Protein AF-0000000081891857 (afdb_homodimer)

Secondary structure (DSSP, 8-state):
-------------TT------HHHHHHHHHHHHHHHH----TTTHHHHHHHHHHHHHHHHH-TTTS-HHHHHHHHHHHHHHHHS-HHHHHHHHHTT--SHHHHHHHHHHHHHHHHHHHS---/-------------TT------HHHHHHHHHHHHHHHH----TTTHHHHHHHHHHHHHHHHH-TTTS-HHHHHHHHHHHHHHHHS-HHHHHHHHHTT--SHHHHHHHHHHHHHHHHHHHS---

InterPro domains:
  IPR003309 SCAN domain [PF02023] (29-116)
  IPR003309 SCAN domain [PS50804] (32-110)
  IPR003309 SCAN domain [SM00431] (28-122)
  IPR003309 SCAN domain [cd07936] (28-111)
  IPR038269 SCAN domain superfamily [G3DSA:1.10.4020.10] (22-118)
  IPR050916 SCAN domain and C2H2-type zinc finger [PTHR45935] (16-119)

Foldseek 3Di:
DPPPDPPDPPVPVPPPLVWQFLVLQVVLVVLVCCLVVDDDDVVCPPVNSVVVNVVSLCSNQVCVPDDPSNSVFSVVQVVVLVPDPPVLSVQLVVVRQGGPVSSVVSSVVVVVVVVVVVPPPD/DPPPPPPDPPVPVPPPLVWQFQVLQVVLVVLVCCLVVDDDDVVCPPVNSVVVNVVSLCSNQVCVPDDPSNSVFSVVQVVVLVPDDPVLSVQLVVVRQRGPVSSVVSSVVVVVVVVVVVPPPD

pLDDT: mean 80.94, std 20.36, range [27.27, 96.79]

Sequence (244 aa):
MEDVAPGTPRTVDSRQLQEIKMEDLLALEPQRRQFRQLCYQDDWGPRGVYGHLRELCTQWLRPERHTKEQILELVILEQFLAVLPSEMQSWVKARAAESGFHAVSLAEDFLVEQRQAEKPERMEDVAPGTPRTVDSRQLQEIKMEDLLALEPQRRQFRQLCYQDDWGPRGVYGHLRELCTQWLRPERHTKEQILELVILEQFLAVLPSEMQSWVKARAAESGFHAVSLAEDFLVEQRQAEKPER

Organism: Varanus komodoensis (NCBI:txid61221)

Structure (mmCIF, N/CA/C/O backbone):
data_AF-0000000081891857-model_v1
#
loop_
_entity.id
_entity.type
_entity.pdbx_description
1 polymer 'SCAN box domain-containing protein'
#
loop_
_atom_site.group_PDB
_atom_site.id
_atom_site.type_symbol
_atom_site.label_atom_id
_atom_site.label_alt_id
_atom_site.label_comp_id
_atom_site.label_asym_id
_atom_site.label_entity_id
_atom_site.label_seq_id
_atom_site.pdbx_PDB_ins_code
_atom_site.Cartn_x
_atom_site.Cartn_y
_atom_site.Cartn_z
_atom_site.occupancy
_atom_site.B_iso_or_equiv
_atom_site.auth_seq_id
_atom_site.auth_comp_id
_atom_site.auth_asym_id
_atom_site.auth_atom_id
_atom_site.pdbx_PDB_model_num
ATOM 1 N N . MET A 1 1 ? -15.23 -33.702 28.941 1 27.27 1 MET A N 1
ATOM 2 C CA . MET A 1 1 ? -14.06 -33.544 28.082 1 27.27 1 MET A CA 1
ATOM 3 C C . MET A 1 1 ? -14.463 -33.038 26.701 1 27.27 1 MET A C 1
ATOM 5 O O . MET A 1 1 ? -14.894 -33.818 25.851 1 27.27 1 MET A O 1
ATOM 9 N N . GLU A 1 2 ? -15.099 -31.979 26.568 1 35.38 2 GLU A N 1
ATOM 10 C CA . GLU A 1 2 ? -15.744 -31.444 25.373 1 35.38 2 GLU A CA 1
ATOM 11 C C . GLU A 1 2 ? -14.72 -31.14 24.283 1 35.38 2 GLU A C 1
ATOM 13 O O . GLU A 1 2 ? -13.709 -30.483 24.539 1 35.38 2 GLU A O 1
ATOM 18 N N . ASP A 1 3 ? -14.426 -32.047 23.323 1 32.8 3 ASP A N 1
ATOM 19 C CA . ASP A 1 3 ? -13.537 -32.062 22.165 1 32.8 3 ASP A CA 1
ATOM 20 C C . ASP A 1 3 ? -13.708 -30.798 21.325 1 32.8 3 ASP A C 1
ATOM 22 O O . ASP A 1 3 ? -14.8 -30.523 20.823 1 32.8 3 ASP A O 1
ATOM 26 N N . VAL A 1 4 ? -13.291 -29.724 21.703 1 35.19 4 VAL A N 1
ATOM 27 C CA . VAL A 1 4 ? -13.341 -28.517 20.885 1 35.19 4 VAL A CA 1
ATOM 28 C C . VAL A 1 4 ? -12.744 -28.8 19.508 1 35.19 4 VAL A C 1
ATOM 30 O O . VAL A 1 4 ? -11.567 -29.149 19.395 1 35.19 4 VAL A O 1
ATOM 33 N N . ALA A 1 5 ? -13.543 -29.354 18.592 1 37.33 5 ALA A N 1
ATOM 34 C CA . ALA A 1 5 ? -13.171 -29.696 17.221 1 37.33 5 ALA A CA 1
ATOM 35 C C . ALA A 1 5 ? -12.464 -28.529 16.537 1 37.33 5 ALA A C 1
ATOM 37 O O . ALA A 1 5 ? -12.775 -27.366 16.803 1 37.33 5 ALA A O 1
ATOM 38 N N . PRO A 1 6 ? -11.264 -28.616 16.145 1 37.64 6 PRO A N 1
ATOM 39 C CA . PRO A 1 6 ? -10.493 -27.572 15.466 1 37.64 6 PRO A CA 1
ATOM 40 C C . PRO A 1 6 ? -11.284 -26.881 14.357 1 37.64 6 PRO A C 1
ATOM 42 O O . PRO A 1 6 ? -12.067 -27.528 13.657 1 37.64 6 PRO A O 1
ATOM 45 N N . GLY A 1 7 ? -11.96 -25.841 14.569 1 37.45 7 GLY A N 1
ATOM 46 C CA . GLY A 1 7 ? -12.824 -25.133 13.638 1 37.45 7 GLY A CA 1
ATOM 47 C C . GLY A 1 7 ? -12.283 -25.114 12.22 1 37.45 7 GLY A C 1
ATOM 48 O O . GLY A 1 7 ? -11.073 -25.215 12.011 1 37.45 7 GLY A O 1
ATOM 49 N N . THR A 1 8 ? -12.881 -25.769 11.207 1 35.98 8 THR A N 1
ATOM 50 C CA . THR A 1 8 ? -12.658 -25.807 9.766 1 35.98 8 THR A CA 1
ATOM 51 C C . THR A 1 8 ? -12.239 -24.435 9.247 1 35.98 8 THR A C 1
ATOM 53 O O . THR A 1 8 ? -12.807 -23.415 9.643 1 35.98 8 THR A O 1
ATOM 56 N N . PRO A 1 9 ? -11.023 -24.265 9.012 1 36.99 9 PRO A N 1
ATOM 57 C CA . PRO A 1 9 ? -10.653 -22.985 8.404 1 36.99 9 PRO A CA 1
ATOM 58 C C . PRO A 1 9 ? -11.682 -22.494 7.389 1 36.99 9 PRO A C 1
ATOM 60 O O . PRO A 1 9 ? -12.195 -23.285 6.592 1 36.99 9 PRO A O 1
ATOM 63 N N . ARG A 1 10 ? -12.708 -21.744 7.682 1 36.14 10 ARG A N 1
ATOM 64 C CA . ARG A 1 10 ? -13.731 -21.223 6.781 1 36.14 10 ARG A CA 1
ATOM 65 C C . ARG A 1 10 ? -13.165 -20.993 5.384 1 36.14 10 ARG A C 1
ATOM 67 O O . ARG A 1 10 ? -12.1 -20.391 5.231 1 36.14 10 ARG A O 1
ATOM 74 N N . THR A 1 11 ? -13.324 -21.907 4.401 1 36.14 11 THR A N 1
ATOM 75 C CA . THR A 1 11 ? -13.127 -21.779 2.961 1 36.14 11 THR A CA 1
ATOM 76 C C . THR A 1 11 ? -13.382 -20.345 2.506 1 36.14 11 THR A C 1
ATOM 78 O O . THR A 1 11 ? -14.483 -19.819 2.683 1 36.14 11 THR A O 1
ATOM 81 N N . VAL A 1 12 ? -12.684 -19.394 3.004 1 37.4 12 VAL A N 1
ATOM 82 C CA . VAL A 1 12 ? -12.809 -18.127 2.291 1 37.4 12 VAL A CA 1
ATOM 83 C C . VAL A 1 12 ? -13.18 -18.389 0.833 1 37.4 12 VAL A C 1
ATOM 85 O O . VAL A 1 12 ? -12.517 -19.172 0.148 1 37.4 12 VAL A O 1
ATOM 88 N N . ASP A 1 13 ? -14.527 -18.67 0.462 1 38.75 13 ASP A N 1
ATOM 89 C CA . ASP A 1 13 ? -15.053 -18.84 -0.889 1 38.75 13 ASP A CA 1
ATOM 90 C C . ASP A 1 13 ? -14.158 -18.154 -1.918 1 38.75 13 ASP A C 1
ATOM 92 O O . ASP A 1 13 ? -14.108 -16.924 -1.983 1 38.75 13 ASP A O 1
ATOM 96 N N . SER A 1 14 ? -12.973 -18.486 -2.169 1 42.63 14 SER A N 1
ATOM 97 C CA . SER A 1 14 ? -12.01 -18.195 -3.226 1 42.63 14 SER A CA 1
ATOM 98 C C . SER A 1 14 ? -12.702 -17.655 -4.472 1 42.63 14 SER A C 1
ATOM 100 O O . SER A 1 14 ? -12.064 -17.029 -5.321 1 42.63 14 SER A O 1
ATOM 102 N N . ARG A 1 15 ? -13.889 -18.282 -4.832 1 39.54 15 ARG A N 1
ATOM 103 C CA . ARG A 1 15 ? -14.677 -17.946 -6.013 1 39.54 15 ARG A CA 1
ATOM 104 C C . ARG A 1 15 ? -15.137 -16.493 -5.97 1 39.54 15 ARG A C 1
ATOM 106 O O . ARG A 1 15 ? -15.312 -15.86 -7.013 1 39.54 15 ARG A O 1
ATOM 113 N N . GLN A 1 16 ? -15.808 -15.976 -4.894 1 43.99 16 GLN A N 1
ATOM 114 C CA . GLN A 1 16 ? -16.515 -14.701 -4.957 1 43.99 16 GLN A CA 1
ATOM 115 C C . GLN A 1 16 ? -15.544 -13.528 -4.862 1 43.99 16 GLN A C 1
ATOM 117 O O . GLN A 1 16 ? -15.896 -12.464 -4.348 1 43.99 16 GLN A O 1
ATOM 122 N N . LEU A 1 17 ? -14.302 -13.809 -4.685 1 48.41 17 LEU A N 1
ATOM 123 C CA . LEU A 1 17 ? -13.432 -12.644 -4.799 1 48.41 17 LEU A CA 1
ATOM 124 C C . LEU A 1 17 ? -13.815 -11.795 -6.007 1 48.41 17 LEU A C 1
ATOM 126 O O . LEU A 1 17 ? -13.791 -12.277 -7.142 1 48.41 17 LEU A O 1
ATOM 130 N N . GLN A 1 18 ? -14.97 -11.181 -5.842 1 56.81 18 GLN A N 1
ATOM 131 C CA . GLN A 1 18 ? -15.336 -10.212 -6.869 1 56.81 18 GLN A CA 1
ATOM 132 C C . GLN A 1 18 ? -14.097 -9.566 -7.483 1 56.81 18 GLN A C 1
ATOM 134 O O . GLN A 1 18 ? -13.442 -8.738 -6.846 1 56.81 18 GLN A O 1
ATOM 139 N N . GLU A 1 19 ? -13.44 -10.381 -8.223 1 59.8 19 GLU A N 1
ATOM 140 C CA . GLU A 1 19 ? -12.179 -9.993 -8.848 1 59.8 19 GLU A CA 1
ATOM 141 C C . GLU A 1 19 ? -12.336 -8.71 -9.659 1 59.8 19 GLU A C 1
ATOM 143 O O . GLU A 1 19 ? -13.392 -8.468 -10.249 1 59.8 19 GLU A O 1
ATOM 148 N N . ILE A 1 20 ? -11.654 -7.723 -9.22 1 64.32 20 ILE A N 1
ATOM 149 C CA . ILE A 1 20 ? -11.573 -6.543 -10.075 1 64.32 20 ILE A CA 1
ATOM 150 C C . ILE A 1 20 ? -11.219 -6.962 -11.5 1 64.32 20 ILE A C 1
ATOM 152 O O . ILE A 1 20 ? -10.267 -7.717 -11.714 1 64.32 20 ILE A O 1
ATOM 156 N N . LYS A 1 21 ? -12.145 -6.724 -12.373 1 61.33 21 LYS A N 1
ATOM 157 C CA . LYS A 1 21 ? -11.888 -7.048 -13.773 1 61.33 21 LYS A CA 1
ATOM 158 C C . LYS A 1 21 ? -10.585 -6.416 -14.253 1 61.33 21 LYS A C 1
ATOM 160 O O . LYS A 1 21 ? -10.186 -5.357 -13.764 1 61.33 21 LYS A O 1
ATOM 165 N N . MET A 1 22 ? -9.861 -7.041 -15.197 1 58.69 22 MET A N 1
ATOM 166 C CA . MET A 1 22 ? -8.589 -6.709 -15.834 1 58.69 22 MET A CA 1
ATOM 167 C C . MET A 1 22 ? -8.569 -5.252 -16.283 1 58.69 22 MET A C 1
ATOM 169 O O . MET A 1 22 ? -7.613 -4.526 -16.006 1 58.69 22 MET A O 1
ATOM 173 N N . GLU A 1 23 ? -9.509 -4.989 -17.019 1 61.93 23 GLU A N 1
ATOM 174 C CA . GLU A 1 23 ? -9.547 -3.652 -17.605 1 61.93 23 GLU A CA 1
ATOM 175 C C . GLU A 1 23 ? -9.509 -2.574 -16.526 1 61.93 23 GLU A C 1
ATOM 177 O O . GLU A 1 23 ? -8.93 -1.505 -16.728 1 61.93 23 GLU A O 1
ATOM 182 N N . ASP A 1 24 ? -9.839 -3.035 -15.482 1 68.65 24 ASP A N 1
ATOM 183 C CA . ASP A 1 24 ? -9.899 -2.056 -14.401 1 68.65 24 ASP A CA 1
ATOM 184 C C . ASP A 1 24 ? -8.548 -1.926 -13.702 1 68.65 24 ASP A C 1
ATOM 186 O O . ASP A 1 24 ? -8.113 -0.817 -13.381 1 68.65 24 ASP A O 1
ATOM 190 N N . LEU A 1 25 ? -7.904 -3.079 -13.664 1 75.74 25 LEU A N 1
ATOM 191 C CA . LEU A 1 25 ? -6.618 -3.055 -12.977 1 75.74 25 LEU A CA 1
ATOM 192 C C . LEU A 1 25 ? -5.599 -2.229 -13.756 1 75.74 25 LEU A C 1
ATOM 194 O O . LEU A 1 25 ? -4.905 -1.388 -13.181 1 75.74 25 LEU A O 1
ATOM 198 N N . LEU A 1 26 ? -5.518 -2.471 -15.043 1 76.38 26 LEU A N 1
ATOM 199 C CA . LEU A 1 26 ? -4.617 -1.727 -15.916 1 76.38 26 LEU A CA 1
ATOM 200 C C . LEU A 1 26 ? -4.969 -0.244 -15.924 1 76.38 26 LEU A C 1
ATOM 202 O O . LEU A 1 26 ? -4.079 0.61 -15.961 1 76.38 26 LEU A O 1
ATOM 206 N N . ALA A 1 27 ? -6.218 -0.05 -15.865 1 81.31 27 ALA A N 1
ATOM 207 C CA . ALA A 1 27 ? -6.705 1.326 -15.889 1 81.31 27 ALA A CA 1
ATOM 208 C C . ALA A 1 27 ? -6.32 2.067 -14.612 1 81.31 27 ALA A C 1
ATOM 210 O O . ALA A 1 27 ? -6.163 3.29 -14.619 1 81.31 27 ALA A O 1
ATOM 211 N N . LEU A 1 28 ? -6.064 1.318 -13.579 1 89.18 28 LEU A N 1
ATOM 212 C CA . LEU A 1 28 ? -5.803 1.941 -12.286 1 89.18 28 LEU A CA 1
ATOM 213 C C . LEU A 1 28 ? -4.305 2.104 -12.054 1 89.18 28 LEU A C 1
ATOM 215 O O . LEU A 1 28 ? -3.888 2.853 -11.168 1 89.18 28 LEU A O 1
ATOM 219 N N . GLU A 1 29 ? -3.457 1.55 -12.915 1 88.16 29 GLU A N 1
ATOM 220 C CA . GLU A 1 29 ? -2.011 1.499 -12.719 1 88.16 29 GLU A CA 1
ATOM 221 C C . GLU A 1 29 ? -1.406 2.9 -12.714 1 88.16 29 GLU A C 1
ATOM 223 O O . GLU A 1 29 ? -0.563 3.215 -11.87 1 88.16 29 GLU A O 1
ATOM 228 N N . PRO A 1 30 ? -1.777 3.774 -13.704 1 91.58 30 PRO A N 1
ATOM 229 C CA . PRO A 1 30 ? -1.224 5.13 -13.652 1 91.58 30 PRO A CA 1
ATOM 230 C C . PRO A 1 30 ? -1.522 5.838 -12.333 1 91.58 30 PRO A C 1
ATOM 232 O O . PRO A 1 30 ? -0.668 6.558 -11.808 1 91.58 30 PRO A O 1
ATOM 235 N N . GLN A 1 31 ? -2.679 5.606 -11.767 1 93.14 31 GLN A N 1
ATOM 236 C CA . GLN A 1 31 ? -3.04 6.213 -10.49 1 93.14 31 GLN A CA 1
ATOM 237 C C . GLN A 1 31 ? -2.215 5.625 -9.349 1 93.14 31 GLN A C 1
ATOM 239 O O . GLN A 1 31 ? -1.741 6.357 -8.477 1 93.14 31 GLN A O 1
ATOM 244 N N . ARG A 1 32 ? -2.052 4.357 -9.438 1 94.22 32 ARG A N 1
ATOM 245 C CA . ARG A 1 32 ? -1.228 3.683 -8.44 1 94.22 32 ARG A CA 1
ATOM 246 C C . ARG A 1 32 ? 0.203 4.208 -8.466 1 94.22 32 ARG A C 1
ATOM 248 O O . ARG A 1 32 ? 0.784 4.495 -7.417 1 94.22 32 ARG A O 1
ATOM 255 N N . ARG A 1 33 ? 0.715 4.324 -9.642 1 93.16 33 ARG A N 1
ATOM 256 C CA . ARG A 1 33 ? 2.08 4.814 -9.804 1 93.16 33 ARG A CA 1
ATOM 257 C C . ARG A 1 33 ? 2.22 6.234 -9.264 1 93.16 33 ARG A C 1
ATOM 259 O O . ARG A 1 33 ? 3.204 6.555 -8.595 1 93.16 33 ARG A O 1
ATOM 266 N N . GLN A 1 34 ? 1.328 7.048 -9.587 1 95.47 34 GLN A N 1
ATOM 267 C CA . GLN A 1 34 ? 1.352 8.419 -9.088 1 95.47 34 GLN A CA 1
ATOM 268 C C . GLN A 1 34 ? 1.298 8.45 -7.563 1 95.47 34 GLN A C 1
ATOM 270 O O . GLN A 1 34 ? 1.993 9.247 -6.928 1 95.47 34 GLN A O 1
ATOM 275 N N . PHE A 1 35 ? 0.459 7.591 -6.989 1 96.5 35 PHE A N 1
ATOM 276 C CA . PHE A 1 35 ? 0.308 7.506 -5.541 1 96.5 35 PHE A CA 1
ATOM 277 C C . PHE A 1 35 ? 1.61 7.064 -4.886 1 96.5 35 PHE A C 1
ATOM 279 O O . PHE A 1 35 ? 2.042 7.652 -3.892 1 96.5 35 PHE A O 1
ATOM 286 N N . ARG A 1 36 ? 2.26 6.142 -5.524 1 95.75 36 ARG A N 1
ATOM 287 C CA . ARG A 1 36 ? 3.467 5.575 -4.933 1 95.75 36 ARG A CA 1
ATOM 288 C C . ARG A 1 36 ? 4.687 6.434 -5.247 1 95.75 36 ARG A C 1
ATOM 290 O O . ARG A 1 36 ? 5.673 6.417 -4.507 1 95.75 36 ARG A O 1
ATOM 297 N N . GLN A 1 37 ? 4.637 7.175 -6.257 1 94.01 37 GLN A N 1
ATOM 298 C CA . GLN A 1 37 ? 5.794 7.958 -6.679 1 94.01 37 GLN A CA 1
ATOM 299 C C . GLN A 1 37 ? 5.701 9.394 -6.17 1 94.01 37 GLN A C 1
ATOM 301 O O . GLN A 1 37 ? 6.578 10.214 -6.449 1 94.01 37 GLN A O 1
ATOM 306 N N . LEU A 1 38 ? 4.598 9.682 -5.465 1 94.37 38 LEU A N 1
ATOM 307 C CA . LEU A 1 38 ? 4.484 11.026 -4.909 1 94.37 38 LEU A CA 1
ATOM 308 C C . LEU A 1 38 ? 5.659 11.335 -3.988 1 94.37 38 LEU A C 1
ATOM 310 O O . LEU A 1 38 ? 6.058 10.493 -3.18 1 94.37 38 LEU A O 1
ATOM 314 N N . CYS A 1 39 ? 6.235 12.482 -4.118 1 89.53 39 CYS A N 1
ATOM 315 C CA . CYS A 1 39 ? 7.362 12.895 -3.29 1 89.53 39 CYS A CA 1
ATOM 316 C C . CYS A 1 39 ? 6.962 14.023 -2.346 1 89.53 39 CYS A C 1
ATOM 318 O O . CYS A 1 39 ? 6.069 14.813 -2.66 1 89.53 39 CYS A O 1
ATOM 320 N N . TYR A 1 40 ? 7.635 13.931 -1.308 1 89.79 40 TYR A N 1
ATOM 321 C CA . TYR A 1 40 ? 7.404 15.023 -0.369 1 89.79 40 TYR A CA 1
ATOM 322 C C . TYR A 1 40 ? 7.935 16.34 -0.922 1 89.79 40 TYR A C 1
ATOM 324 O O . TYR A 1 40 ? 9.063 16.403 -1.417 1 89.79 40 TYR A O 1
ATOM 332 N N . GLN A 1 41 ? 7.174 17.245 -1.002 1 79.62 41 GLN A N 1
ATOM 333 C CA . GLN A 1 41 ? 7.574 18.592 -1.395 1 79.62 41 GLN A CA 1
ATOM 334 C C . GLN A 1 41 ? 7.33 19.59 -0.266 1 79.62 41 GLN A C 1
ATOM 336 O O . GLN A 1 41 ? 6.194 19.764 0.181 1 79.62 41 GLN A O 1
ATOM 341 N N . ASP A 1 42 ? 8.319 20.271 0.105 1 72.87 42 ASP A N 1
ATOM 342 C CA . ASP A 1 42 ? 8.254 21.204 1.226 1 72.87 42 ASP A CA 1
ATOM 343 C C . ASP A 1 42 ? 7.163 22.249 1.008 1 72.87 42 ASP A C 1
ATOM 345 O O . ASP A 1 42 ? 6.487 22.655 1.956 1 72.87 42 ASP A O 1
ATOM 349 N N . ASP A 1 43 ? 7.001 22.559 -0.175 1 83.43 43 ASP A N 1
ATOM 350 C CA . ASP A 1 43 ? 6.044 23.621 -0.47 1 83.43 43 ASP A CA 1
ATOM 351 C C . ASP A 1 43 ? 4.617 23.175 -0.161 1 83.43 43 ASP A C 1
ATOM 353 O O . ASP A 1 43 ? 3.768 23.995 0.195 1 83.43 43 ASP A O 1
ATOM 357 N N . TRP A 1 44 ? 4.357 21.921 -0.267 1 85.22 44 TRP A N 1
ATOM 358 C CA . TRP A 1 44 ? 3.032 21.392 0.037 1 85.22 44 TRP A CA 1
ATOM 359 C C . TRP A 1 44 ? 2.851 21.205 1.539 1 85.22 44 TRP A C 1
ATOM 361 O O . TRP A 1 44 ? 1.761 21.427 2.073 1 85.22 44 TRP A O 1
ATOM 371 N N . GLY A 1 45 ? 3.964 20.946 2.235 1 90.99 45 GLY A N 1
ATOM 372 C CA . GLY A 1 45 ? 3.894 20.6 3.646 1 90.99 45 GLY A CA 1
ATOM 373 C C . GLY A 1 45 ? 3.26 19.246 3.898 1 90.99 45 GLY A C 1
ATOM 374 O O . GLY A 1 45 ? 2.733 18.62 2.976 1 90.99 45 GLY A O 1
ATOM 375 N N . PRO A 1 46 ? 3.288 18.851 5.095 1 94.21 46 PRO A N 1
ATOM 376 C CA . PRO A 1 46 ? 2.768 17.526 5.442 1 94.21 46 PRO A CA 1
ATOM 377 C C . PRO A 1 46 ? 1.267 17.398 5.194 1 94.21 46 PRO A C 1
ATOM 379 O O . PRO A 1 46 ? 0.807 16.372 4.686 1 94.21 46 PRO A O 1
ATOM 382 N N . ARG A 1 47 ? 0.521 18.392 5.49 1 94.14 47 ARG A N 1
ATOM 383 C CA . ARG A 1 47 ? -0.927 18.358 5.319 1 94.14 47 ARG A CA 1
ATOM 384 C C . ARG A 1 47 ? -1.304 18.321 3.842 1 94.14 47 ARG A C 1
ATOM 386 O O . ARG A 1 47 ? -2.217 17.592 3.447 1 94.14 47 ARG A O 1
ATOM 393 N N . GLY A 1 48 ? -0.584 19.136 3.074 1 95.04 48 GLY A N 1
ATOM 394 C CA . GLY A 1 48 ? -0.827 19.137 1.64 1 95.04 48 GLY A CA 1
ATOM 395 C C . GLY A 1 48 ? -0.493 17.813 0.977 1 95.04 48 GLY A C 1
ATOM 396 O O . GLY A 1 48 ? -1.255 17.32 0.144 1 95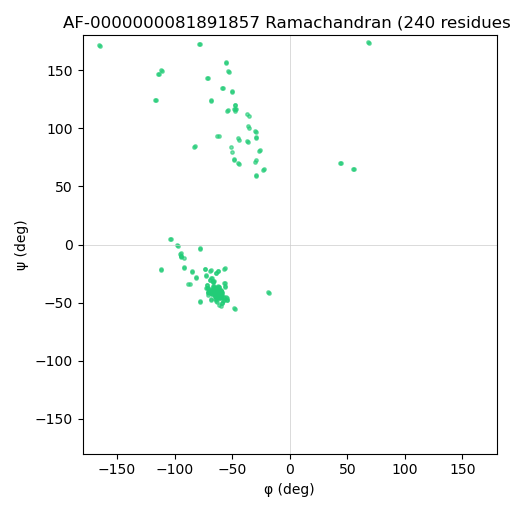.04 48 GLY A O 1
ATOM 397 N N . VAL A 1 49 ? 0.615 17.282 1.366 1 95.2 49 VAL A N 1
ATOM 398 C CA . VAL A 1 49 ? 1.044 16 0.816 1 95.2 49 VAL A CA 1
ATOM 399 C C . VAL A 1 49 ? 0.034 14.916 1.185 1 95.2 49 VAL A C 1
ATOM 401 O O . VAL A 1 49 ? -0.356 14.108 0.339 1 95.2 49 VAL A O 1
ATOM 404 N N . TYR A 1 50 ? -0.365 14.926 2.405 1 94.55 50 TYR A N 1
ATOM 405 C CA . TYR A 1 50 ? -1.343 13.95 2.874 1 94.55 50 TYR A CA 1
ATOM 406 C C . TYR A 1 50 ? -2.641 14.056 2.083 1 94.55 50 TYR A C 1
ATOM 408 O O . TYR A 1 50 ? -3.233 13.041 1.71 1 94.55 50 TYR A O 1
ATOM 416 N N . GLY A 1 51 ? -3.123 15.193 1.851 1 94.88 51 GLY A N 1
ATOM 417 C CA . GLY A 1 51 ? -4.317 15.41 1.05 1 94.88 51 GLY A CA 1
ATOM 418 C C . GLY A 1 51 ? -4.183 14.899 -0.372 1 94.88 51 GLY A C 1
ATOM 419 O O . GLY A 1 51 ? -5.105 14.276 -0.903 1 94.88 51 GLY A O 1
ATOM 420 N N . HIS A 1 52 ? -3.029 15.192 -0.914 1 95.05 52 HIS A N 1
ATOM 421 C CA . HIS A 1 52 ? -2.772 14.714 -2.268 1 95.05 52 HIS A CA 1
ATOM 422 C C . HIS A 1 52 ? -2.756 13.189 -2.32 1 95.05 52 HIS A C 1
ATOM 424 O O . HIS A 1 52 ? -3.303 12.59 -3.249 1 95.05 52 HIS A O 1
ATOM 430 N N . LEU A 1 53 ? -2.194 12.612 -1.349 1 95.6 53 LEU A N 1
ATOM 431 C CA . LEU A 1 53 ? -2.152 11.156 -1.273 1 95.6 53 LEU A CA 1
ATOM 432 C C . LEU A 1 53 ? -3.558 10.578 -1.141 1 95.6 53 LEU A C 1
ATOM 434 O O . LEU A 1 53 ? -3.868 9.546 -1.741 1 95.6 53 LEU A O 1
ATOM 438 N N . ARG A 1 54 ? -4.374 11.234 -0.431 1 95.42 54 ARG A N 1
ATOM 439 C CA . ARG A 1 54 ? -5.758 10.799 -0.273 1 95.42 54 ARG A CA 1
ATOM 440 C C . ARG A 1 54 ? -6.49 10.808 -1.61 1 95.42 54 ARG A C 1
ATOM 442 O O . ARG A 1 54 ? -7.213 9.863 -1.935 1 95.42 54 ARG A O 1
ATOM 449 N N . GLU A 1 55 ? -6.279 11.826 -2.291 1 95.74 55 GLU A N 1
ATOM 450 C CA . GLU A 1 55 ? -6.915 11.926 -3.601 1 95.74 55 GLU A CA 1
ATOM 451 C C . GLU A 1 55 ? -6.408 10.839 -4.545 1 95.74 55 GLU A C 1
ATOM 453 O O . GLU A 1 55 ? -7.202 10.157 -5.196 1 95.74 55 GLU A O 1
ATOM 458 N N . LEU A 1 56 ? -5.118 10.732 -4.58 1 95.48 56 LEU A N 1
ATOM 459 C CA . LEU A 1 56 ? -4.516 9.742 -5.465 1 95.48 56 LEU A CA 1
ATOM 460 C C . LEU A 1 56 ? -4.926 8.33 -5.059 1 95.48 56 LEU A C 1
ATOM 462 O O . LEU A 1 56 ? -5.205 7.49 -5.918 1 95.48 56 LEU A O 1
ATOM 466 N N . CYS A 1 57 ? -4.896 8.076 -3.74 1 96.79 57 CYS A N 1
ATOM 467 C CA . CYS A 1 57 ? -5.3 6.765 -3.244 1 96.79 57 CYS A CA 1
ATOM 468 C C . CYS A 1 57 ? -6.74 6.454 -3.635 1 96.79 57 CYS A C 1
ATOM 470 O O . CYS A 1 57 ? -7.049 5.333 -4.041 1 96.79 57 CYS A O 1
ATOM 472 N N . THR A 1 58 ? -7.609 7.348 -3.511 1 95.72 58 THR A N 1
ATOM 473 C CA . THR A 1 58 ? -9.015 7.184 -3.864 1 95.72 58 THR A CA 1
ATOM 474 C C . THR A 1 58 ? -9.167 6.875 -5.351 1 95.72 58 THR A C 1
ATOM 476 O O . THR A 1 58 ? -10.017 6.071 -5.739 1 95.72 58 THR A O 1
ATOM 479 N N . GLN A 1 59 ? -8.386 7.519 -6.16 1 94.3 59 GLN A N 1
ATOM 480 C CA . GLN A 1 59 ? -8.426 7.282 -7.599 1 94.3 59 GLN A CA 1
ATOM 481 C C . GLN A 1 59 ? -7.892 5.895 -7.943 1 94.3 59 GLN A C 1
ATOM 483 O O . GLN A 1 59 ? -8.336 5.276 -8.912 1 94.3 59 GLN A O 1
ATOM 488 N N . TRP A 1 60 ? -6.967 5.438 -7.133 1 94.52 60 TRP A N 1
ATOM 489 C CA . TRP A 1 60 ? -6.371 4.124 -7.347 1 94.52 60 TRP A CA 1
ATOM 490 C C . TRP A 1 60 ? -7.302 3.018 -6.861 1 94.52 60 TRP A C 1
ATOM 492 O O . TRP A 1 60 ? -7.622 2.093 -7.612 1 94.52 60 TRP A O 1
ATOM 502 N N . LEU A 1 61 ? -7.835 3.115 -5.644 1 94.16 61 LEU A N 1
ATOM 503 C CA . LEU A 1 61 ? -8.591 2.034 -5.02 1 94.16 61 LEU A CA 1
ATOM 504 C C . LEU A 1 61 ? -10.081 2.17 -5.317 1 94.16 61 LEU A C 1
ATOM 506 O O . LEU A 1 61 ? -10.833 1.2 -5.196 1 94.16 61 LEU A O 1
ATOM 510 N N . ARG A 1 62 ? -10.555 3.278 -5.685 1 93.07 62 ARG A N 1
ATOM 511 C CA . ARG A 1 62 ? -11.928 3.568 -6.083 1 93.07 62 ARG A CA 1
ATOM 512 C C . ARG A 1 62 ? -12.924 2.909 -5.134 1 93.07 62 ARG A C 1
ATOM 514 O O . ARG A 1 62 ? -13.723 2.068 -5.551 1 93.07 62 ARG A O 1
ATOM 521 N N . PRO A 1 63 ? -12.979 3.416 -3.925 1 92.86 63 PRO A N 1
ATOM 522 C CA . PRO A 1 63 ? -13.893 2.822 -2.947 1 92.86 63 PRO A CA 1
ATOM 523 C C . PRO A 1 63 ? -15.357 2.919 -3.374 1 92.86 63 PRO A C 1
ATOM 525 O O . PRO A 1 63 ? -16.186 2.119 -2.932 1 92.86 63 PRO A O 1
ATOM 528 N N . GLU A 1 64 ? -15.694 3.827 -4.21 1 92.57 64 GLU A N 1
ATOM 529 C CA . GLU A 1 64 ? -17.068 3.988 -4.676 1 92.57 64 GLU A CA 1
ATOM 530 C C . GLU A 1 64 ? -17.454 2.88 -5.652 1 92.57 64 GLU A C 1
ATOM 532 O O . GLU A 1 64 ? -18.639 2.619 -5.866 1 92.57 64 GLU A O 1
ATOM 537 N N . ARG A 1 65 ? -16.473 2.247 -6.251 1 91.41 65 ARG A N 1
ATOM 538 C CA . ARG A 1 65 ? -16.727 1.25 -7.286 1 91.41 65 ARG A CA 1
ATOM 539 C C . ARG A 1 65 ? -16.339 -0.146 -6.809 1 91.41 65 ARG A C 1
ATOM 541 O O . ARG A 1 65 ? -16.849 -1.146 -7.318 1 91.41 65 ARG A O 1
ATOM 548 N N . HIS A 1 66 ? -15.47 -0.112 -5.828 1 92.15 66 HIS A N 1
ATOM 549 C CA . HIS A 1 66 ? -14.929 -1.404 -5.422 1 92.15 66 HIS A CA 1
ATOM 550 C C . HIS A 1 66 ? -15.369 -1.765 -4.007 1 92.15 66 HIS A C 1
ATOM 552 O O . HIS A 1 66 ? -15.524 -0.886 -3.157 1 92.15 66 HIS A O 1
ATOM 558 N N . THR A 1 67 ? -15.541 -3.093 -3.855 1 92.17 67 THR A N 1
ATOM 559 C CA . THR A 1 67 ? -15.832 -3.597 -2.517 1 92.17 67 THR A CA 1
ATOM 560 C C . THR A 1 67 ? -14.56 -3.671 -1.678 1 92.17 67 THR A C 1
ATOM 562 O O . THR A 1 67 ? -13.459 -3.45 -2.188 1 92.17 67 THR A O 1
ATOM 565 N N . LYS A 1 68 ? -14.71 -3.967 -0.415 1 95.29 68 LYS A N 1
ATOM 566 C CA . LYS A 1 68 ? -13.549 -4.085 0.462 1 95.29 68 LYS A CA 1
ATOM 567 C C . LYS A 1 68 ? -12.605 -5.183 -0.02 1 95.29 68 LYS A C 1
ATOM 569 O O . LYS A 1 68 ? -11.385 -5.004 -0.023 1 95.29 68 LYS A O 1
ATOM 574 N N . GLU A 1 69 ? -13.258 -6.264 -0.478 1 92.67 69 GLU A N 1
ATOM 575 C CA . GLU A 1 69 ? -12.457 -7.386 -0.958 1 92.67 69 GLU A CA 1
ATOM 576 C C . GLU A 1 69 ? -11.68 -7.011 -2.217 1 92.67 69 GLU A C 1
ATOM 578 O O . GLU A 1 69 ? -10.53 -7.419 -2.388 1 92.67 69 GLU A O 1
ATOM 583 N N . GLN A 1 70 ? -12.272 -6.252 -2.989 1 91.86 70 GLN A N 1
ATOM 584 C CA . GLN A 1 70 ? -11.631 -5.79 -4.216 1 91.86 70 GLN A CA 1
ATOM 585 C C . GLN A 1 70 ? -10.508 -4.802 -3.913 1 91.86 70 GLN A C 1
ATOM 587 O O . GLN A 1 70 ? -9.472 -4.808 -4.58 1 91.86 70 GLN A O 1
ATOM 592 N N . ILE A 1 71 ? -10.689 -3.971 -2.94 1 94.56 71 ILE A N 1
ATOM 593 C CA . ILE A 1 71 ? -9.64 -3.047 -2.522 1 94.56 71 ILE A CA 1
ATOM 594 C C . ILE A 1 71 ? -8.442 -3.831 -1.991 1 94.56 71 ILE A C 1
ATOM 596 O O . ILE A 1 71 ? -7.295 -3.526 -2.325 1 94.56 71 ILE A O 1
ATOM 600 N N . LEU A 1 72 ? -8.72 -4.869 -1.204 1 95.09 72 LEU A N 1
ATOM 601 C CA . LEU A 1 72 ? -7.647 -5.715 -0.693 1 95.09 72 LEU A CA 1
ATOM 602 C C . LEU A 1 72 ? -6.863 -6.349 -1.838 1 95.09 72 LEU A C 1
ATOM 604 O O . LEU A 1 72 ? -5.632 -6.398 -1.8 1 95.09 72 LEU A O 1
ATOM 608 N N . GLU A 1 73 ? -7.576 -6.753 -2.846 1 93.18 73 GLU A N 1
ATOM 609 C CA . GLU A 1 73 ? -6.941 -7.404 -3.988 1 93.18 73 GLU A CA 1
ATOM 610 C C . GLU A 1 73 ? -5.953 -6.467 -4.678 1 93.18 73 GLU A C 1
ATOM 612 O O . GLU A 1 73 ? -4.887 -6.899 -5.123 1 93.18 73 GLU A O 1
ATOM 617 N N . LEU A 1 74 ? -6.35 -5.227 -4.759 1 93.07 74 LEU A N 1
ATOM 618 C CA . LEU A 1 74 ? -5.474 -4.243 -5.387 1 93.07 74 LEU A CA 1
ATOM 619 C C . LEU A 1 74 ? -4.193 -4.063 -4.579 1 93.07 74 LEU A C 1
ATOM 621 O O . LEU A 1 74 ? -3.098 -4.033 -5.144 1 93.07 74 LEU A O 1
ATOM 625 N N . VAL A 1 75 ? -4.311 -4.023 -3.276 1 95.92 75 VAL A N 1
ATOM 626 C CA . VAL A 1 75 ? -3.163 -3.839 -2.395 1 95.92 75 VAL A CA 1
ATOM 627 C C . VAL A 1 75 ? -2.296 -5.096 -2.405 1 95.92 75 VAL A C 1
ATOM 629 O O . VAL A 1 75 ? -1.067 -5.009 -2.45 1 95.92 75 VAL A O 1
ATOM 632 N N . ILE A 1 76 ? -2.918 -6.242 -2.39 1 95.91 76 ILE A N 1
ATOM 633 C CA . ILE A 1 76 ? -2.208 -7.516 -2.406 1 95.91 76 ILE A CA 1
ATOM 634 C C . ILE A 1 76 ? -1.431 -7.658 -3.712 1 95.91 76 ILE A C 1
ATOM 636 O O . ILE A 1 76 ? -0.255 -8.032 -3.705 1 95.91 76 ILE A O 1
ATOM 640 N N . LEU A 1 77 ? -2.099 -7.326 -4.807 1 93.15 77 LEU A N 1
ATOM 641 C CA . LEU A 1 77 ? -1.455 -7.431 -6.111 1 93.15 77 LEU A CA 1
ATOM 642 C C . LEU A 1 77 ? -0.231 -6.524 -6.188 1 93.15 77 LEU A C 1
ATOM 644 O O . LEU A 1 77 ? 0.813 -6.926 -6.706 1 93.15 77 LEU A O 1
ATOM 648 N N . GLU A 1 78 ? -0.342 -5.326 -5.689 1 94.61 78 GLU A N 1
ATOM 649 C CA . GLU A 1 78 ? 0.792 -4.408 -5.639 1 94.61 78 GLU A CA 1
ATOM 650 C C . GLU A 1 78 ? 1.987 -5.045 -4.934 1 94.61 78 GLU A C 1
ATOM 652 O O . GLU A 1 78 ? 3.109 -5.001 -5.443 1 94.61 78 GLU A O 1
ATOM 657 N N . GLN A 1 79 ? 1.72 -5.651 -3.758 1 95.39 79 GLN A N 1
ATOM 658 C CA . GLN A 1 79 ? 2.8 -6.253 -2.983 1 95.39 79 GLN A CA 1
ATOM 659 C C . GLN A 1 79 ? 3.3 -7.536 -3.641 1 95.39 79 GLN A C 1
ATOM 661 O O . GLN A 1 79 ? 4.495 -7.836 -3.599 1 95.39 79 GLN A O 1
ATOM 666 N N . PHE A 1 80 ? 2.413 -8.313 -4.222 1 95.6 80 PHE A N 1
ATOM 667 C CA . PHE A 1 80 ? 2.783 -9.543 -4.912 1 95.6 80 PHE A CA 1
ATOM 668 C C . PHE A 1 80 ? 3.792 -9.26 -6.019 1 95.6 80 PHE A C 1
ATOM 670 O O . PHE A 1 80 ? 4.811 -9.945 -6.127 1 95.6 80 PHE A O 1
ATOM 677 N N . LEU A 1 81 ? 3.575 -8.277 -6.797 1 93.7 81 LEU A N 1
ATOM 678 C CA . LEU A 1 81 ? 4.468 -7.923 -7.895 1 93.7 81 LEU A CA 1
ATOM 679 C C . LEU A 1 81 ? 5.815 -7.441 -7.367 1 93.7 81 LEU A C 1
ATOM 681 O O . LEU A 1 81 ? 6.856 -7.713 -7.971 1 93.7 81 LEU A O 1
ATOM 685 N N . ALA A 1 82 ? 5.764 -6.813 -6.226 1 93.16 82 ALA A N 1
ATOM 686 C CA . ALA A 1 82 ? 6.974 -6.222 -5.66 1 93.16 82 ALA A CA 1
ATOM 687 C C . ALA A 1 82 ? 7.911 -7.3 -5.121 1 93.16 82 ALA A C 1
ATOM 689 O O . ALA A 1 82 ? 9.126 -7.103 -5.063 1 93.16 82 ALA A O 1
ATOM 690 N N . VAL A 1 83 ? 7.408 -8.437 -4.733 1 95.1 83 VAL A N 1
ATOM 691 C CA . VAL A 1 83 ? 8.232 -9.443 -4.072 1 95.1 83 VAL A CA 1
ATOM 692 C C . VAL A 1 83 ? 8.747 -10.447 -5.102 1 95.1 83 VAL A C 1
ATOM 694 O O . VAL A 1 83 ? 9.626 -11.258 -4.801 1 95.1 83 VAL A O 1
ATOM 697 N N . LEU A 1 84 ? 8.26 -10.413 -6.256 1 93.98 84 LEU A N 1
ATOM 698 C CA . LEU A 1 84 ? 8.709 -11.311 -7.315 1 93.98 84 LEU A CA 1
ATOM 699 C C . LEU A 1 84 ? 10.109 -10.934 -7.789 1 93.98 84 LEU A C 1
ATOM 701 O O . LEU A 1 84 ? 10.438 -9.749 -7.887 1 93.98 84 LEU A O 1
ATOM 705 N N . PRO A 1 85 ? 10.884 -11.93 -8.108 1 92.94 85 PRO A N 1
ATOM 706 C CA . PRO A 1 85 ? 12.167 -11.624 -8.745 1 92.94 85 PRO A CA 1
ATOM 707 C C . PRO A 1 85 ? 12.013 -10.778 -10.007 1 92.94 85 PRO A C 1
ATOM 709 O O . PRO A 1 85 ? 11.007 -10.891 -10.711 1 92.94 85 PRO A O 1
ATOM 712 N N . SER A 1 86 ? 13.015 -10.085 -10.395 1 92.66 86 SER A N 1
ATOM 713 C CA . SER A 1 86 ? 12.96 -9.059 -11.432 1 92.66 86 SER A CA 1
ATOM 714 C C . SER A 1 86 ? 12.494 -9.642 -12.762 1 92.66 86 SER A C 1
ATOM 716 O O . SER A 1 86 ? 11.625 -9.071 -13.425 1 92.66 86 SER A O 1
ATOM 718 N N . GLU A 1 87 ? 13.039 -10.743 -13.113 1 93.47 87 GLU A N 1
ATOM 719 C CA . GLU A 1 87 ? 12.688 -11.325 -14.404 1 93.47 87 GLU A CA 1
ATOM 720 C C . GLU A 1 87 ? 11.234 -11.791 -14.423 1 93.47 87 GLU A C 1
ATOM 722 O O . GLU A 1 87 ? 10.528 -11.597 -15.4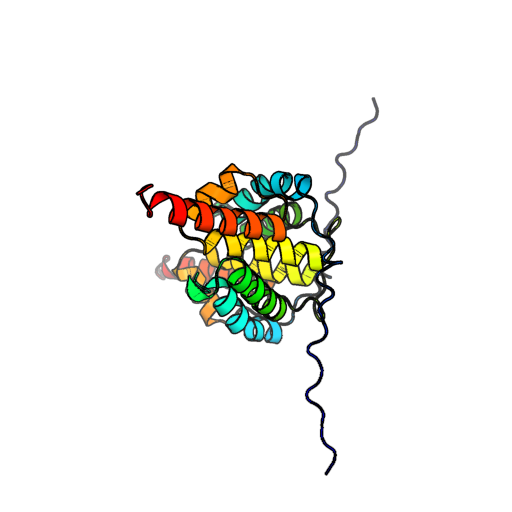14 1 93.47 87 GLU A O 1
ATOM 727 N N . MET A 1 88 ? 10.853 -12.405 -13.352 1 93.36 88 MET A N 1
ATOM 728 C CA . MET A 1 88 ? 9.472 -12.86 -13.229 1 93.36 88 MET A CA 1
ATOM 729 C C . MET A 1 88 ? 8.509 -11.678 -13.201 1 93.36 88 MET A C 1
ATOM 731 O O . MET 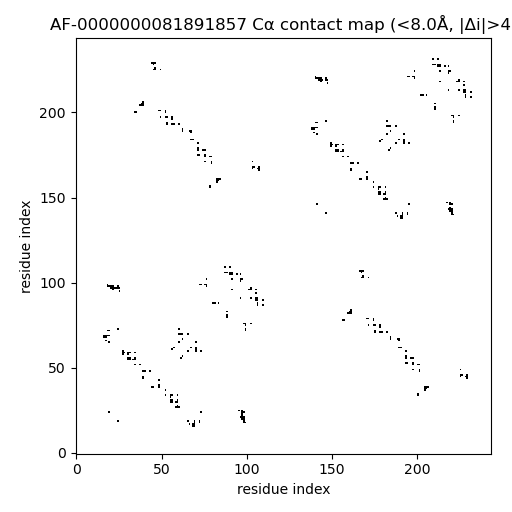A 1 88 ? 7.457 -11.712 -13.842 1 93.36 88 MET A O 1
ATOM 735 N N . GLN A 1 89 ? 8.857 -10.694 -12.469 1 93.49 89 GLN A N 1
ATOM 736 C CA . GLN A 1 89 ? 8.062 -9.474 -12.379 1 93.49 89 GLN A CA 1
ATOM 737 C C . GLN A 1 89 ? 7.866 -8.843 -13.755 1 93.49 89 GLN A C 1
ATOM 739 O O . GLN A 1 89 ? 6.749 -8.468 -14.118 1 93.49 89 GLN A O 1
ATOM 744 N N . SER A 1 90 ? 8.923 -8.704 -14.51 1 92.98 90 SER A N 1
ATOM 745 C CA . SER A 1 90 ? 8.864 -8.147 -15.858 1 92.98 90 SER A CA 1
ATOM 746 C C . SER A 1 90 ? 7.964 -8.983 -16.762 1 92.98 90 SER A C 1
ATOM 748 O O . SER A 1 90 ? 7.241 -8.44 -17.599 1 92.98 90 SER A O 1
ATOM 750 N N . TRP A 1 91 ? 8.058 -10.249 -16.63 1 93.87 91 TRP A N 1
ATOM 751 C CA . TRP A 1 91 ? 7.235 -11.185 -17.389 1 93.87 91 TRP A CA 1
ATOM 752 C C . TRP A 1 91 ? 5.752 -10.941 -17.128 1 93.87 91 TRP A C 1
ATOM 754 O O . TRP A 1 91 ? 4.959 -10.838 -18.067 1 93.87 91 TRP A O 1
ATOM 764 N N . VAL A 1 92 ? 5.39 -10.869 -15.906 1 93.18 92 VAL A N 1
ATOM 765 C CA . VAL A 1 92 ? 3.996 -10.678 -15.516 1 93.18 92 VAL A CA 1
ATOM 766 C C . VAL A 1 92 ? 3.506 -9.316 -16.001 1 93.18 92 VAL A C 1
ATOM 768 O O . VAL A 1 92 ? 2.4 -9.202 -16.536 1 93.18 92 VAL A O 1
ATOM 771 N N . LYS A 1 93 ? 4.277 -8.272 -15.842 1 89 93 LYS A N 1
ATOM 772 C CA . LYS A 1 93 ? 3.914 -6.922 -16.263 1 89 93 LYS A CA 1
ATOM 773 C C . LYS A 1 93 ? 3.737 -6.847 -17.776 1 89 93 LYS A C 1
ATOM 775 O O . LYS A 1 93 ? 2.811 -6.197 -18.267 1 89 93 LYS A O 1
ATOM 780 N N . ALA A 1 94 ? 4.571 -7.479 -18.439 1 89.91 94 ALA A N 1
ATOM 781 C CA . ALA A 1 94 ? 4.524 -7.468 -19.899 1 89.91 94 ALA A CA 1
ATOM 782 C C . ALA A 1 94 ? 3.244 -8.122 -20.412 1 89.91 94 ALA A C 1
ATOM 784 O O . ALA A 1 94 ? 2.741 -7.762 -21.479 1 89.91 94 ALA A O 1
ATOM 785 N N . ARG A 1 95 ? 2.692 -8.95 -19.67 1 87.25 95 ARG A N 1
ATOM 786 C CA . ARG A 1 95 ? 1.512 -9.698 -20.091 1 87.25 95 ARG A CA 1
ATOM 787 C C . ARG A 1 95 ? 0.248 -9.131 -19.453 1 87.25 95 ARG A C 1
ATOM 789 O O . ARG A 1 95 ? -0.836 -9.697 -19.603 1 87.25 95 ARG A O 1
ATOM 796 N N . ALA A 1 96 ? 0.409 -8.094 -18.764 1 80.99 96 ALA A N 1
ATOM 797 C CA . ALA A 1 96 ? -0.69 -7.271 -18.265 1 80.99 96 ALA A CA 1
ATOM 798 C C . ALA A 1 96 ? -1.671 -8.105 -17.445 1 80.99 96 ALA A C 1
ATOM 800 O O . ALA A 1 96 ? -2.862 -8.162 -17.76 1 80.99 96 ALA A O 1
ATOM 801 N N . ALA A 1 97 ? -1.185 -8.59 -16.344 1 81.95 97 ALA A N 1
ATOM 802 C CA . ALA A 1 97 ? -2.056 -9.384 -15.482 1 81.95 97 ALA A CA 1
ATOM 803 C C . ALA A 1 97 ? -3.371 -8.658 -15.213 1 81.95 97 ALA A C 1
ATOM 805 O O . ALA A 1 97 ? -3.375 -7.47 -14.882 1 81.95 97 ALA A O 1
ATOM 806 N N . GLU A 1 98 ? -4.435 -9.407 -15.41 1 79.17 98 GLU A N 1
ATOM 807 C CA . GLU A 1 98 ? -5.766 -8.817 -15.316 1 79.17 98 GLU A CA 1
ATOM 808 C C . GLU A 1 98 ? -6.328 -8.945 -13.903 1 79.17 98 GLU A C 1
ATOM 810 O O . GLU A 1 98 ? -7.398 -8.41 -13.604 1 79.17 98 GLU A O 1
ATOM 815 N N . SER A 1 99 ? -5.779 -9.674 -13.053 1 83.81 99 SER A N 1
ATOM 816 C CA . SER A 1 99 ? -6.209 -9.935 -11.683 1 83.81 99 SER A CA 1
ATOM 817 C C . SER A 1 99 ? -5.093 -10.579 -10.867 1 83.81 99 SER A C 1
ATOM 819 O O . SER A 1 99 ? -4.055 -10.957 -11.414 1 83.81 99 SER A O 1
ATOM 821 N N . GLY A 1 100 ? -5.383 -10.656 -9.599 1 89.75 100 GLY A N 1
ATOM 822 C CA . GLY A 1 100 ? -4.441 -11.368 -8.75 1 89.75 100 GLY A CA 1
ATOM 823 C C . GLY A 1 100 ? -4.228 -12.809 -9.173 1 89.75 100 GLY A C 1
ATOM 824 O O . GLY A 1 100 ? -3.092 -13.282 -9.234 1 89.75 100 GLY A O 1
ATOM 825 N N . PHE A 1 101 ? -5.29 -13.461 -9.539 1 88.46 101 PHE A N 1
ATOM 826 C CA . PHE A 1 101 ? -5.223 -14.848 -9.985 1 88.46 101 PHE A CA 1
ATOM 827 C C . PHE A 1 101 ? -4.451 -14.959 -11.293 1 88.46 101 PHE A C 1
ATOM 829 O O . PHE A 1 101 ? -3.618 -15.854 -11.454 1 88.46 101 PHE A O 1
ATOM 836 N N . HIS A 1 102 ? -4.733 -14.021 -12.137 1 91.82 102 HIS A N 1
ATOM 837 C CA . HIS A 1 102 ? -4.036 -14.023 -13.419 1 91.82 102 HIS A CA 1
ATOM 838 C C . HIS A 1 102 ? -2.547 -13.749 -13.237 1 91.82 102 HIS A C 1
ATOM 840 O O . HIS A 1 102 ? -1.711 -14.398 -13.869 1 91.82 102 HIS A O 1
ATOM 846 N N . ALA A 1 103 ? -2.214 -12.888 -12.365 1 93.09 103 ALA A N 1
ATOM 847 C CA . ALA A 1 103 ? -0.817 -12.587 -12.065 1 93.09 103 ALA A CA 1
ATOM 848 C C . ALA A 1 103 ? -0.091 -13.822 -11.538 1 93.09 103 ALA A C 1
ATOM 850 O O . ALA A 1 103 ? 1.046 -14.096 -11.93 1 93.09 103 ALA A O 1
ATOM 851 N N . VAL A 1 104 ? -0.765 -14.573 -10.726 1 94.22 104 VAL A N 1
ATOM 852 C CA . VAL A 1 104 ? -0.208 -15.804 -10.177 1 94.22 104 VAL A CA 1
ATOM 853 C C . VAL A 1 104 ? 0.025 -16.812 -11.3 1 94.22 104 VAL A C 1
ATOM 855 O O . VAL A 1 104 ? 1.089 -17.431 -11.375 1 94.22 104 VAL A O 1
ATOM 858 N N . SER A 1 105 ? -0.934 -16.918 -12.141 1 94.91 105 SER A N 1
ATOM 859 C CA . SER A 1 105 ? -0.836 -17.855 -13.255 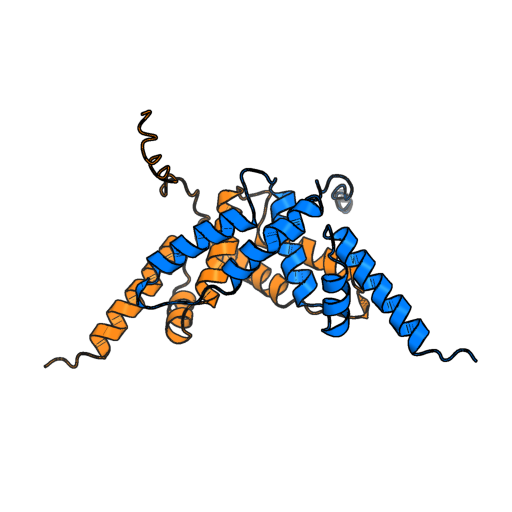1 94.91 105 SER A CA 1
ATOM 860 C C . SER A 1 105 ? 0.329 -17.503 -14.173 1 94.91 105 SER A C 1
ATOM 862 O O . SER A 1 105 ? 1.066 -18.387 -14.616 1 94.91 105 SER A O 1
ATOM 864 N N . LEU A 1 106 ? 0.465 -16.253 -14.412 1 94.53 106 LEU A N 1
ATOM 865 C CA . LEU A 1 106 ? 1.558 -15.799 -15.266 1 94.53 106 LEU A CA 1
ATOM 866 C C . LEU A 1 106 ? 2.908 -16.074 -14.612 1 94.53 106 LEU A C 1
ATOM 868 O O . LEU A 1 106 ? 3.861 -16.466 -15.289 1 94.53 106 LEU A O 1
ATOM 872 N N . ALA A 1 107 ? 2.972 -15.847 -13.317 1 95.05 107 ALA A N 1
ATOM 873 C CA . ALA A 1 107 ? 4.207 -16.125 -12.588 1 95.05 107 ALA A CA 1
ATOM 874 C C . ALA A 1 107 ? 4.546 -17.613 -12.631 1 95.05 107 ALA A C 1
ATOM 876 O O . ALA A 1 107 ? 5.711 -17.986 -12.785 1 95.05 107 ALA A O 1
ATOM 877 N N . GLU A 1 108 ? 3.581 -18.441 -12.501 1 94.5 108 GLU A N 1
ATOM 878 C CA . GLU A 1 108 ? 3.788 -19.884 -12.58 1 94.5 108 GLU A CA 1
ATOM 879 C C . GLU A 1 108 ? 4.22 -20.304 -13.982 1 94.5 108 GLU A C 1
ATOM 881 O O . GLU A 1 108 ? 5.061 -21.192 -14.138 1 94.5 108 GLU A O 1
ATOM 886 N N . ASP A 1 109 ? 3.619 -19.67 -14.956 1 94.36 109 ASP A N 1
ATOM 887 C CA . ASP A 1 109 ? 4.031 -19.922 -16.334 1 94.36 109 ASP A CA 1
ATOM 888 C C . ASP A 1 109 ? 5.507 -19.586 -16.535 1 94.36 109 ASP A C 1
ATOM 890 O O . ASP A 1 109 ? 6.212 -20.281 -17.27 1 94.36 109 ASP A O 1
ATOM 894 N N . PHE A 1 110 ? 5.883 -18.518 -15.997 1 93.42 110 PHE A N 1
ATOM 895 C CA . PHE A 1 110 ? 7.286 -18.125 -16.061 1 93.42 110 PHE A CA 1
ATOM 896 C C . PHE A 1 110 ? 8.184 -19.237 -15.53 1 93.42 110 PHE A C 1
ATOM 898 O O . PHE A 1 110 ? 9.226 -19.534 -16.118 1 93.42 110 PHE A O 1
ATOM 905 N N . LEU A 1 111 ? 7.815 -19.842 -14.362 1 90.82 111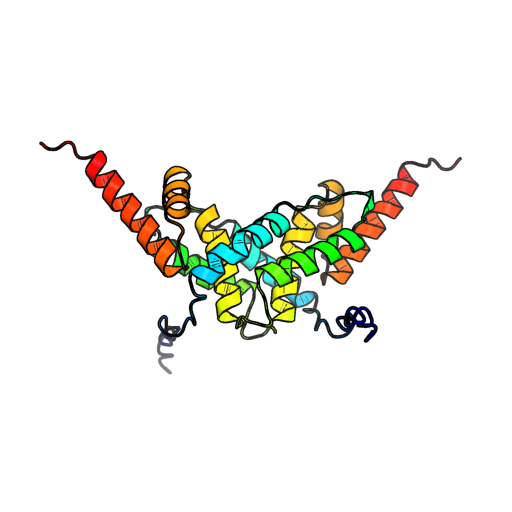 LEU A N 1
ATOM 906 C CA . LEU A 1 111 ? 8.601 -20.904 -13.744 1 90.82 111 LEU A CA 1
ATOM 907 C C . LEU A 1 111 ? 8.684 -22.122 -14.658 1 90.82 111 LEU A C 1
ATOM 909 O O . LEU A 1 111 ? 9.73 -22.768 -14.745 1 90.82 111 LEU A O 1
ATOM 913 N N . VAL A 1 112 ? 7.624 -22.368 -15.344 1 90.85 112 VAL A N 1
ATOM 914 C CA . VAL A 1 112 ? 7.588 -23.494 -16.272 1 90.85 112 VAL A CA 1
ATOM 915 C C . VAL A 1 112 ? 8.526 -23.225 -17.447 1 90.85 112 VAL A C 1
ATOM 917 O O . VAL A 1 112 ? 9.29 -24.104 -17.853 1 90.85 112 VAL A O 1
ATOM 920 N N . GLU A 1 113 ? 8.488 -21.982 -17.883 1 90.2 113 GLU A N 1
ATOM 921 C CA . GLU A 1 113 ? 9.332 -21.605 -19.013 1 90.2 113 GLU A CA 1
ATOM 922 C C . GLU A 1 113 ? 10.809 -21.627 -18.63 1 90.2 113 GLU A C 1
ATOM 924 O O . GLU A 1 113 ? 11.661 -21.995 -19.442 1 90.2 113 GLU A O 1
ATOM 929 N N . GLN A 1 114 ? 11.167 -21.229 -17.518 1 86.41 114 GLN A N 1
ATOM 930 C CA . GLN A 1 114 ? 12.545 -21.205 -17.04 1 86.41 114 GLN A CA 1
ATOM 931 C C . GLN A 1 114 ? 13.097 -22.619 -16.879 1 86.41 114 GLN A C 1
ATOM 933 O O . GLN A 1 114 ? 14.263 -22.875 -17.187 1 86.41 114 GLN A O 1
ATOM 938 N N . ARG A 1 115 ? 12.276 -23.517 -16.389 1 84.56 115 ARG A N 1
ATOM 939 C CA . ARG A 1 115 ? 12.7 -24.903 -16.219 1 84.56 115 ARG A CA 1
ATOM 940 C C . ARG A 1 115 ? 12.95 -25.569 -17.569 1 84.56 115 ARG A C 1
ATOM 942 O O . ARG A 1 115 ? 13.887 -26.356 -17.714 1 84.56 115 ARG A O 1
ATOM 949 N N . GLN A 1 116 ? 12.101 -25.179 -18.469 1 84.32 116 GLN A N 1
ATOM 950 C CA . GLN A 1 116 ? 12.248 -25.747 -19.805 1 84.32 116 GLN A CA 1
ATOM 951 C C . GLN A 1 116 ? 13.481 -25.186 -20.508 1 84.32 116 GLN A C 1
ATOM 953 O O . GLN A 1 116 ? 14.132 -25.889 -21.285 1 84.32 116 GLN A O 1
ATOM 958 N N . ALA A 1 117 ? 13.787 -23.934 -20.253 1 81.78 117 ALA A N 1
ATOM 959 C CA . ALA A 1 117 ? 14.954 -23.298 -20.858 1 81.78 117 ALA A CA 1
ATOM 960 C C . ALA A 1 117 ? 16.248 -23.845 -20.261 1 81.78 117 ALA A C 1
ATOM 962 O O . ALA A 1 117 ? 17.286 -23.866 -20.927 1 81.78 117 ALA A O 1
ATOM 963 N N . GLU A 1 118 ? 16.327 -24.021 -18.996 1 74.55 118 GLU A N 1
ATOM 964 C CA . GLU A 1 118 ? 17.505 -24.591 -18.35 1 74.55 118 GLU A CA 1
ATOM 965 C C . GLU A 1 118 ? 17.709 -26.046 -18.76 1 74.55 118 GLU A C 1
ATOM 967 O O . GLU A 1 118 ? 18.823 -26.569 -18.68 1 74.55 118 GLU A O 1
ATOM 972 N N . LYS A 1 119 ? 16.693 -26.967 -19.081 1 69.66 119 LYS A N 1
ATOM 973 C CA . LYS A 1 119 ? 16.885 -28.333 -19.559 1 69.66 119 LYS A CA 1
ATOM 974 C C . LYS A 1 119 ? 17.117 -28.36 -21.067 1 69.66 119 LYS A C 1
ATOM 976 O O . LYS A 1 119 ? 16.17 -28.253 -21.848 1 69.66 119 LYS A O 1
ATOM 981 N N . PRO A 1 120 ? 18.298 -28.152 -21.562 1 57.02 120 PRO A N 1
ATOM 982 C CA . PRO A 1 120 ? 18.534 -28.343 -22.995 1 57.02 120 PRO A CA 1
ATOM 983 C C . PRO A 1 120 ? 17.966 -29.661 -23.515 1 57.02 120 PRO A C 1
ATOM 985 O O . PRO A 1 120 ? 17.804 -30.614 -22.748 1 57.02 120 PRO A O 1
ATOM 988 N N . GLU A 1 121 ? 16.93 -29.581 -24.592 1 52.59 121 GLU A N 1
ATOM 989 C CA . GLU A 1 121 ? 16.596 -30.799 -25.324 1 52.59 121 GLU A CA 1
ATOM 990 C C . GLU A 1 121 ? 17.786 -31.752 -25.381 1 52.59 121 GLU A C 1
ATOM 992 O O . GLU A 1 121 ? 18.891 -31.353 -25.754 1 52.59 121 GLU A O 1
ATOM 997 N N . ARG A 1 122 ? 17.907 -32.677 -24.451 1 42.52 122 ARG A N 1
ATOM 998 C CA . ARG A 1 122 ? 18.765 -33.75 -24.945 1 42.52 122 ARG A CA 1
ATOM 999 C C . ARG A 1 122 ? 18.366 -34.164 -26.357 1 42.52 122 ARG A C 1
ATOM 1001 O O . ARG A 1 122 ? 17.178 -34.228 -26.679 1 42.52 122 ARG A O 1
ATOM 1008 N N . MET B 1 1 ? -26.323 29.779 -23.104 1 27.33 1 MET B N 1
ATOM 1009 C CA . MET B 1 1 ? -24.996 29.881 -22.504 1 27.33 1 MET B CA 1
ATOM 1010 C C . MET B 1 1 ? -24.997 29.329 -21.082 1 27.33 1 MET B C 1
ATOM 1012 O O . MET B 1 1 ? -25.388 30.024 -20.143 1 27.33 1 MET B O 1
ATOM 1016 N N . GLU B 1 2 ? -25.416 28.137 -20.872 1 35.03 2 GLU B N 1
ATOM 1017 C CA . GLU B 1 2 ? -25.666 27.495 -19.585 1 35.03 2 GLU B CA 1
ATOM 1018 C C . GLU B 1 2 ? -24.387 27.402 -18.757 1 35.03 2 GLU B C 1
ATOM 1020 O O . GLU B 1 2 ? -23.352 26.953 -19.253 1 35.03 2 GLU B O 1
ATOM 1025 N N . ASP B 1 3 ? -24.091 28.386 -17.861 1 32.99 3 ASP B N 1
ATOM 1026 C CA . ASP B 1 3 ? -22.98 28.566 -16.931 1 32.99 3 ASP B CA 1
ATOM 1027 C C . ASP B 1 3 ? -22.728 27.295 -16.124 1 32.99 3 ASP B C 1
ATOM 1029 O O . ASP B 1 3 ? -23.614 26.82 -15.411 1 32.99 3 ASP B O 1
ATOM 1033 N N . VAL B 1 4 ? -22.189 26.313 -16.659 1 35.35 4 VAL B N 1
ATOM 1034 C CA . VAL B 1 4 ? -21.798 25.125 -15.907 1 35.35 4 VAL B CA 1
ATOM 1035 C C . VAL B 1 4 ? -20.982 25.535 -14.682 1 35.35 4 VAL B C 1
ATOM 1037 O O . VAL B 1 4 ? -19.904 26.118 -14.814 1 35.35 4 VAL B O 1
ATOM 1040 N N . ALA B 1 5 ? -21.692 25.984 -13.606 1 37.3 5 ALA B N 1
ATOM 1041 C CA . ALA B 1 5 ? -21.08 26.389 -12.342 1 37.3 5 ALA B CA 1
ATOM 1042 C C . ALA B 1 5 ? -20.05 25.364 -11.879 1 37.3 5 ALA B C 1
ATOM 1044 O O . ALA B 1 5 ? -20.204 24.165 -12.123 1 37.3 5 ALA B O 1
ATOM 1045 N N . PRO B 1 6 ? -18.817 25.683 -11.769 1 37.36 6 PRO B N 1
ATOM 1046 C CA . PRO B 1 6 ? -17.748 24.798 -11.3 1 37.36 6 PRO B CA 1
ATOM 1047 C C . PRO B 1 6 ? -18.152 23.985 -10.071 1 37.36 6 PRO B C 1
ATOM 1049 O O . PRO B 1 6 ? -18.845 24.497 -9.189 1 37.36 6 PRO B O 1
ATOM 1052 N N . GLY B 1 7 ? -18.711 22.833 -10.199 1 36.99 7 GLY B N 1
ATOM 1053 C CA . GLY B 1 7 ? -19.199 21.994 -9.116 1 36.99 7 GLY B CA 1
ATOM 1054 C C . GLY B 1 7 ? -18.338 22.068 -7.869 1 36.99 7 GLY B C 1
ATOM 1055 O O . GLY B 1 7 ? -17.14 22.346 -7.952 1 36.99 7 GLY B O 1
ATOM 1056 N N . THR B 1 8 ? -18.776 22.651 -6.728 1 36.42 8 THR B N 1
ATOM 1057 C CA . THR B 1 8 ? -18.213 22.722 -5.384 1 36.42 8 THR B CA 1
ATOM 1058 C C . THR B 1 8 ? -17.48 21.43 -5.035 1 36.42 8 THR B C 1
ATOM 1060 O O . THR B 1 8 ? -17.969 20.336 -5.322 1 36.42 8 THR B O 1
ATOM 1063 N N . PRO B 1 9 ? -16.223 21.463 -5.142 1 36.69 9 PRO B N 1
ATOM 1064 C CA . PRO B 1 9 ? -15.527 20.257 -4.688 1 36.69 9 PRO B CA 1
ATOM 1065 C C . PRO B 1 9 ? -16.182 19.623 -3.463 1 36.69 9 PRO B C 1
ATOM 1067 O O . PRO B 1 9 ? -16.566 20.33 -2.528 1 36.69 9 PRO B O 1
ATOM 1070 N N . ARG B 1 10 ? -17.151 18.741 -3.523 1 35.94 10 ARG B N 1
ATOM 1071 C CA . ARG B 1 10 ? -17.81 18.077 -2.403 1 35.94 10 ARG B CA 1
ATOM 1072 C C . ARG B 1 10 ? -16.86 17.927 -1.22 1 35.94 10 ARG B C 1
ATOM 1074 O O . ARG B 1 10 ? -15.724 17.477 -1.382 1 35.94 10 ARG B O 1
ATOM 1081 N N . THR B 1 11 ? -16.875 18.83 -0.211 1 35.92 11 THR B N 1
ATOM 1082 C CA . THR B 1 11 ? -16.28 18.731 1.117 1 35.92 11 THR B CA 1
ATOM 1083 C C . THR B 1 11 ? -16.216 17.277 1.574 1 35.92 11 THR B C 1
ATOM 1085 O O . THR B 1 11 ? -17.247 16.61 1.686 1 35.92 11 THR B O 1
ATOM 1088 N N . VAL B 1 12 ? -15.548 16.435 0.89 1 37.35 12 VAL B N 1
ATOM 1089 C CA . VAL B 1 12 ? -15.313 15.17 1.578 1 37.35 12 VAL B CA 1
ATOM 1090 C C . VAL B 1 12 ? -15.338 15.391 3.089 1 37.35 12 VAL B C 1
ATOM 1092 O O . VAL B 1 12 ? -14.645 16.27 3.606 1 37.35 12 VAL B O 1
ATOM 1095 N N . ASP B 1 13 ? -16.573 15.468 3.795 1 38.86 13 ASP B N 1
ATOM 1096 C CA . ASP B 1 13 ? -16.751 15.574 5.24 1 38.86 13 ASP B CA 1
ATOM 1097 C C . ASP B 1 13 ? -15.529 15.04 5.985 1 38.86 13 ASP B C 1
ATOM 1099 O O . ASP B 1 13 ? -15.287 13.832 6.005 1 38.86 13 ASP B O 1
ATOM 1103 N N . SER B 1 14 ? -14.394 15.533 5.937 1 42.87 14 SER B N 1
ATOM 1104 C CA . SER B 1 14 ? -13.156 15.395 6.697 1 42.87 14 SER B CA 1
ATOM 1105 C C . SER B 1 14 ? -13.415 14.785 8.071 1 42.87 14 SER B C 1
ATOM 1107 O O . SER B 1 14 ? -12.501 14.252 8.701 1 42.87 14 SER B O 1
ATOM 1109 N N . ARG B 1 15 ? -14.54 15.238 8.739 1 39.82 15 ARG B N 1
ATOM 1110 C CA . ARG B 1 15 ? -14.925 14.828 10.086 1 39.82 15 ARG B CA 1
ATOM 1111 C C . ARG B 1 15 ? -15.179 13.326 10.149 1 39.82 15 ARG B C 1
ATOM 1113 O O . ARG B 1 15 ? -14.973 12.7 11.191 1 39.82 15 ARG B O 1
ATOM 1120 N N . GLN B 1 16 ? -16.015 12.707 9.293 1 44.28 16 GLN B N 1
ATOM 1121 C CA . GLN B 1 16 ? -16.482 11.343 9.517 1 44.28 16 GLN B CA 1
ATOM 1122 C C . GLN B 1 16 ? -15.413 10.325 9.132 1 44.28 16 GLN B C 1
ATOM 1124 O O . GLN B 1 16 ? -15.732 9.211 8.711 1 44.28 16 GLN B O 1
ATOM 1129 N N . LEU B 1 17 ? -14.341 10.774 8.624 1 48.68 17 LEU B N 1
ATOM 1130 C CA . LEU B 1 17 ? -13.304 9.759 8.473 1 48.68 17 LEU B CA 1
ATOM 1131 C C . LEU B 1 17 ? -13.203 8.895 9.726 1 48.68 17 LEU B C 1
ATOM 1133 O O . LEU B 1 17 ? -12.934 9.404 10.816 1 48.68 17 LEU B O 1
ATOM 1137 N N . GLN B 1 18 ? -14.241 8.118 9.884 1 57.01 18 GLN B N 1
ATOM 1138 C CA . GLN B 1 18 ? -14.142 7.13 10.953 1 57.01 18 GLN B CA 1
ATOM 1139 C C . GLN B 1 18 ? -12.694 6.704 11.177 1 57.01 18 GLN B C 1
ATOM 1141 O O . GLN B 1 18 ? -12.111 6.006 10.345 1 57.01 18 GLN B O 1
ATOM 1146 N N . GLU B 1 19 ? -12.006 7.624 11.742 1 60.31 19 GLU B N 1
ATOM 1147 C CA . GLU B 1 19 ? -10.574 7.464 11.978 1 60.31 19 GLU B CA 1
ATOM 1148 C C . GLU B 1 19 ? -10.282 6.181 12.752 1 60.31 19 GLU B C 1
ATOM 1150 O O . GLU B 1 19 ? -11.07 5.773 13.608 1 60.31 19 GLU B O 1
ATOM 1155 N N . ILE B 1 20 ? -9.601 5.307 12.1 1 65.41 20 ILE B N 1
ATOM 1156 C CA . ILE B 1 20 ? -9.089 4.17 12.858 1 65.41 20 ILE B CA 1
ATOM 1157 C C . ILE B 1 20 ? -8.419 4.663 14.139 1 65.41 20 ILE B C 1
ATOM 1159 O O . ILE B 1 20 ? -7.596 5.581 14.103 1 65.41 20 ILE B O 1
ATOM 1163 N N . LYS B 1 21 ? -8.997 4.266 15.226 1 62.34 21 LYS B N 1
ATOM 1164 C CA . LYS B 1 21 ? -8.412 4.652 16.506 1 62.34 21 LYS B CA 1
ATOM 1165 C C . LYS B 1 21 ? -6.936 4.268 16.574 1 62.34 21 LYS B C 1
ATOM 1167 O O . LYS B 1 21 ? -6.516 3.287 15.956 1 62.34 21 LYS B O 1
ATOM 1172 N N . MET B 1 22 ? -6.107 5.01 17.291 1 59.54 22 MET B N 1
ATOM 1173 C CA . MET B 1 22 ? -4.669 4.909 17.525 1 59.54 22 MET B CA 1
ATOM 1174 C C . MET B 1 22 ? -4.28 3.486 17.911 1 59.54 22 MET B C 1
ATOM 1176 O O . MET B 1 22 ? -3.336 2.923 17.353 1 59.54 22 MET B O 1
ATOM 1180 N N . GLU B 1 23 ? -4.922 3.092 18.867 1 62.84 23 GLU B N 1
ATOM 1181 C CA . GLU B 1 23 ? -4.571 1.781 19.406 1 62.84 23 GLU B CA 1
ATOM 1182 C C . GLU B 1 23 ? -4.677 0.699 18.335 1 62.84 23 GLU B C 1
ATOM 1184 O O . GLU B 1 23 ? -3.902 -0.26 18.336 1 62.84 23 GLU B O 1
ATOM 1189 N N . ASP B 1 24 ? -5.385 1.063 17.459 1 70.03 24 ASP B N 1
ATOM 1190 C CA . ASP B 1 24 ? -5.596 0.066 16.414 1 70.03 24 ASP B CA 1
ATOM 1191 C C . ASP B 1 24 ? -4.498 0.141 15.354 1 70.03 24 ASP B C 1
ATOM 1193 O O . ASP B 1 24 ? -4.005 -0.889 14.89 1 70.03 24 ASP B O 1
ATOM 1197 N N . LEU B 1 25 ? -4.089 1.376 15.172 1 76.15 25 LEU B N 1
ATOM 1198 C CA . LEU B 1 25 ? -3.064 1.548 14.148 1 76.15 25 LEU B CA 1
ATOM 1199 C C . LEU B 1 25 ? -1.749 0.91 14.583 1 76.15 25 LEU B C 1
ATOM 1201 O O . LEU B 1 25 ? -1.123 0.18 13.811 1 76.15 25 LEU B O 1
ATOM 1205 N N . LEU B 1 26 ? -1.357 1.193 15.791 1 76.84 26 LEU B N 1
ATOM 1206 C CA . LEU B 1 26 ? -0.137 0.623 16.352 1 76.84 26 LEU B CA 1
ATOM 1207 C C . LEU B 1 26 ? -0.228 -0.898 16.417 1 76.84 26 LEU B C 1
ATOM 1209 O O . LEU B 1 26 ? 0.761 -1.594 16.175 1 76.84 26 LEU B O 1
ATOM 1213 N N . ALA B 1 27 ? -1.387 -1.298 16.696 1 81.74 27 ALA B N 1
ATOM 1214 C CA . ALA B 1 27 ? -1.62 -2.735 16.819 1 81.74 27 ALA B CA 1
ATOM 1215 C C . ALA B 1 27 ? -1.503 -3.428 15.465 1 81.74 27 ALA B C 1
ATOM 1217 O O . ALA B 1 27 ? -1.165 -4.611 15.393 1 81.74 27 ALA B O 1
ATOM 1218 N N . LEU B 1 28 ? -1.681 -2.674 14.424 1 89.59 28 LEU B N 1
ATOM 1219 C CA . LEU B 1 28 ? -1.703 -3.271 13.093 1 89.59 28 LEU B CA 1
ATOM 1220 C C . LEU B 1 28 ? -0.324 -3.209 12.446 1 89.59 28 LEU B C 1
ATOM 1222 O O . LEU B 1 28 ? -0.064 -3.903 11.461 1 89.59 28 LEU B O 1
ATOM 1226 N N . GLU B 1 29 ? 0.652 -2.517 13.051 1 88.42 29 GLU B N 1
ATOM 1227 C CA . GLU B 1 29 ? 1.958 -2.247 12.456 1 88.42 29 GLU B CA 1
ATOM 1228 C C . GLU B 1 29 ? 2.749 -3.536 12.252 1 88.42 29 GLU B C 1
ATOM 1230 O O . GLU B 1 29 ? 3.361 -3.735 11.201 1 88.42 29 GLU B O 1
ATOM 1235 N N . PRO B 1 30 ? 2.807 -4.43 13.275 1 91.71 30 PRO B N 1
ATOM 1236 C CA . PRO B 1 30 ? 3.527 -5.684 13.04 1 91.71 30 PRO B CA 1
ATOM 1237 C C . PRO B 1 30 ? 2.986 -6.459 11.841 1 91.71 30 PRO B C 1
ATOM 1239 O O . PRO B 1 30 ? 3.76 -7.046 11.081 1 91.71 30 PRO B O 1
ATOM 1242 N N . GLN B 1 31 ? 1.689 -6.431 11.626 1 93.36 31 GLN B N 1
ATOM 1243 C CA . GLN B 1 31 ? 1.086 -7.113 10.486 1 93.36 31 GLN B CA 1
ATOM 1244 C C . GLN B 1 31 ? 1.455 -6.425 9.175 1 93.36 31 GLN B C 1
ATOM 1246 O O . GLN B 1 31 ? 1.777 -7.089 8.188 1 93.36 31 GLN B O 1
ATOM 1251 N N . ARG B 1 32 ? 1.435 -5.14 9.239 1 94.28 32 ARG B N 1
ATOM 1252 C CA . ARG B 1 32 ? 1.827 -4.364 8.067 1 94.28 32 ARG B CA 1
ATOM 1253 C C . ARG B 1 32 ? 3.27 -4.658 7.673 1 94.28 32 ARG B C 1
ATOM 1255 O O . ARG B 1 32 ? 3.566 -4.872 6.495 1 94.28 32 ARG B O 1
ATOM 1262 N N . ARG B 1 33 ? 4.099 -4.675 8.661 1 93.31 33 ARG B N 1
ATOM 1263 C CA . ARG B 1 33 ? 5.513 -4.94 8.417 1 93.31 33 ARG B CA 1
ATOM 1264 C C . ARG B 1 33 ? 5.714 -6.331 7.823 1 93.31 33 ARG B C 1
ATOM 1266 O O . ARG B 1 33 ? 6.502 -6.505 6.891 1 93.31 33 ARG B O 1
ATOM 1273 N N . GLN B 1 34 ? 5.086 -7.263 8.359 1 95.47 34 GLN B N 1
ATOM 1274 C CA . GLN B 1 34 ? 5.184 -8.623 7.84 1 95.47 34 GLN B CA 1
ATOM 1275 C C . GLN B 1 34 ? 4.704 -8.695 6.393 1 95.47 34 GLN B C 1
ATOM 1277 O O . GLN B 1 34 ? 5.304 -9.387 5.568 1 95.47 34 GLN B O 1
ATOM 1282 N N . PHE B 1 35 ? 3.606 -7.999 6.102 1 96.5 35 PHE B N 1
ATOM 1283 C CA . PHE B 1 35 ? 3.036 -7.971 4.76 1 96.5 35 PHE B CA 1
ATOM 1284 C C . PHE B 1 35 ? 4.011 -7.345 3.771 1 96.5 35 PHE B C 1
ATOM 1286 O O . PHE B 1 35 ? 4.226 -7.879 2.68 1 96.5 35 PHE B O 1
ATOM 1293 N N . ARG B 1 36 ? 4.67 -6.318 4.216 1 95.74 36 ARG B N 1
ATOM 1294 C CA . ARG B 1 36 ? 5.552 -5.582 3.317 1 95.74 36 ARG B CA 1
ATOM 1295 C C . ARG B 1 36 ? 6.93 -6.232 3.248 1 95.74 36 ARG B C 1
ATOM 1297 O O . ARG B 1 36 ? 7.651 -6.068 2.262 1 95.74 36 ARG B O 1
ATOM 1304 N N . GLN B 1 37 ? 7.284 -6.969 4.22 1 93.89 37 GLN B N 1
ATOM 1305 C CA . GLN B 1 37 ? 8.619 -7.554 4.273 1 93.89 37 GLN B CA 1
ATOM 1306 C C . GLN B 1 37 ? 8.607 -8.998 3.778 1 93.89 37 GLN B C 1
ATOM 1308 O O . GLN B 1 37 ? 9.644 -9.664 3.766 1 93.89 37 GLN B O 1
ATOM 1313 N N . LEU B 1 38 ? 7.41 -9.452 3.408 1 94.3 38 LEU B N 1
ATOM 1314 C CA . LEU B 1 38 ? 7.349 -10.809 2.875 1 94.3 38 LEU B CA 1
ATOM 1315 C C . LEU B 1 38 ? 8.236 -10.949 1.643 1 94.3 38 LEU B C 1
ATOM 1317 O O . LEU B 1 38 ? 8.243 -10.073 0.775 1 94.3 38 LEU B O 1
ATOM 1321 N N . CYS B 1 39 ? 9 -11.986 1.571 1 89.32 39 CYS B N 1
ATOM 1322 C CA . CYS B 1 39 ? 9.885 -12.233 0.438 1 89.32 39 CYS B CA 1
ATOM 1323 C C . CYS B 1 39 ? 9.414 -13.436 -0.37 1 89.32 39 CYS B C 1
ATOM 1325 O O . CYS B 1 39 ? 8.781 -14.344 0.172 1 89.32 39 CYS B O 1
ATOM 1327 N N . TYR B 1 40 ? 9.748 -13.27 -1.551 1 89.27 40 TYR B N 1
ATOM 1328 C CA . TYR B 1 40 ? 9.434 -14.41 -2.405 1 89.27 40 TYR B CA 1
ATOM 1329 C C . TYR B 1 40 ? 10.303 -15.612 -2.053 1 89.27 40 TYR B C 1
ATOM 1331 O O . TYR B 1 40 ? 11.521 -15.484 -1.907 1 89.27 40 TYR B O 1
ATOM 1339 N N . GLN B 1 41 ? 9.744 -16.611 -1.761 1 79 41 GLN B N 1
ATOM 1340 C CA . GLN B 1 41 ? 10.452 -17.866 -1.53 1 79 41 GLN B CA 1
ATOM 1341 C C . GLN B 1 41 ? 10.058 -18.918 -2.563 1 79 41 GLN B C 1
ATOM 1343 O O . GLN B 1 41 ? 8.887 -19.29 -2.662 1 79 41 GLN B O 1
ATOM 1348 N N . ASP B 1 42 ? 10.978 -19.434 -3.228 1 71.25 42 ASP B N 1
ATOM 1349 C CA . ASP B 1 42 ? 10.745 -20.392 -4.306 1 71.25 42 ASP B CA 1
ATOM 1350 C C . ASP B 1 42 ? 9.941 -21.592 -3.81 1 71.25 42 ASP B C 1
ATOM 1352 O O . ASP B 1 42 ? 9.089 -22.115 -4.531 1 71.25 42 ASP B O 1
ATOM 1356 N N . ASP B 1 43 ? 10.182 -21.885 -2.641 1 82.46 43 ASP B N 1
ATOM 1357 C CA . ASP B 1 43 ? 9.529 -23.079 -2.112 1 82.46 43 ASP B CA 1
ATOM 1358 C C . ASP B 1 43 ? 8.021 -22.872 -1.989 1 82.46 43 ASP B C 1
ATOM 1360 O O . ASP B 1 43 ? 7.247 -23.823 -2.107 1 82.46 43 ASP B O 1
ATOM 1364 N N . TRP B 1 44 ? 7.602 -21.694 -1.792 1 84.26 44 TRP B N 1
ATOM 1365 C CA . TRP B 1 44 ? 6.178 -21.393 -1.683 1 84.26 44 TRP B CA 1
ATOM 1366 C C . TRP B 1 44 ? 5.541 -21.269 -3.063 1 84.26 44 TRP B C 1
ATOM 1368 O O . TRP B 1 44 ? 4.388 -21.661 -3.258 1 84.26 44 TRP B O 1
ATOM 1378 N N . GLY B 1 45 ? 6.344 -20.863 -4.073 1 90.56 45 GLY B N 1
ATOM 1379 C CA . GLY B 1 45 ? 5.811 -20.561 -5.392 1 90.56 45 GLY B CA 1
ATOM 1380 C C . GLY B 1 45 ? 4.935 -19.323 -5.413 1 90.56 45 GLY B C 1
ATOM 1381 O O . GLY B 1 45 ? 4.606 -18.771 -4.361 1 90.56 45 GLY B O 1
ATOM 1382 N N . PRO B 1 46 ? 4.549 -18.952 -6.548 1 93.93 46 PRO B N 1
ATOM 1383 C CA . PRO B 1 46 ? 3.757 -17.728 -6.694 1 93.93 46 PRO B CA 1
ATOM 1384 C C . PRO B 1 46 ? 2.388 -17.828 -6.024 1 93.93 46 PRO B C 1
ATOM 1386 O O . PRO B 1 46 ? 1.941 -16.875 -5.38 1 93.93 46 PRO B O 1
ATOM 1389 N N . ARG B 1 47 ? 1.75 -18.933 -6.114 1 93.94 47 ARG B N 1
ATOM 1390 C CA . ARG B 1 47 ? 0.423 -19.119 -5.536 1 93.94 47 ARG B CA 1
ATOM 1391 C C . ARG B 1 47 ? 0.483 -19.113 -4.013 1 93.94 47 ARG B C 1
ATOM 1393 O O . ARG B 1 47 ? -0.38 -18.529 -3.354 1 93.94 47 ARG B O 1
ATOM 1400 N N . GLY B 1 48 ? 1.517 -19.78 -3.503 1 94.9 48 GLY B N 1
ATOM 1401 C CA . GLY B 1 48 ? 1.699 -19.787 -2.061 1 94.9 48 GLY B CA 1
ATOM 1402 C C . GLY B 1 48 ? 1.998 -18.414 -1.49 1 94.9 48 GLY B C 1
ATOM 1403 O O . GLY B 1 48 ? 1.439 -18.028 -0.461 1 94.9 48 GLY B O 1
ATOM 1404 N N . VAL B 1 49 ? 2.853 -17.733 -2.163 1 95.09 49 VAL B N 1
ATOM 1405 C CA . VAL B 1 49 ? 3.218 -16.388 -1.73 1 95.09 49 VAL B CA 1
ATOM 1406 C C . VAL B 1 49 ? 1.99 -15.481 -1.77 1 95.09 49 VAL B C 1
ATOM 1408 O O . VAL B 1 49 ? 1.739 -14.725 -0.829 1 95.09 49 VAL B O 1
ATOM 1411 N N . TYR B 1 50 ? 1.267 -15.58 -2.813 1 94.43 50 TYR B N 1
ATOM 1412 C CA . TYR B 1 50 ? 0.058 -14.777 -2.963 1 94.43 50 TYR B CA 1
ATOM 1413 C C . TYR B 1 50 ? -0.93 -15.066 -1.839 1 94.43 50 TYR B C 1
ATOM 1415 O O . TYR B 1 50 ? -1.54 -14.146 -1.289 1 94.43 50 TYR B O 1
ATOM 1423 N N . GLY B 1 51 ? -1.151 -16.254 -1.512 1 94.72 51 GLY B N 1
ATOM 1424 C CA . GLY B 1 51 ? -2.021 -16.635 -0.41 1 94.72 51 GLY B CA 1
ATOM 1425 C C . GLY B 1 51 ? -1.567 -16.08 0.927 1 94.72 51 GLY B C 1
ATOM 1426 O O . GLY B 1 51 ? -2.384 -15.597 1.714 1 94.72 51 GLY B O 1
ATOM 1427 N N . HIS B 1 52 ? -0.281 -16.181 1.106 1 94.9 52 HIS B N 1
ATOM 1428 C CA . HIS B 1 52 ? 0.277 -15.643 2.342 1 94.9 52 HIS B CA 1
ATOM 1429 C C . HIS B 1 52 ? 0.076 -14.133 2.425 1 94.9 52 HIS B C 1
ATOM 1431 O O . HIS B 1 52 ? -0.267 -13.606 3.486 1 94.9 52 HIS B O 1
ATOM 1437 N N . LEU B 1 53 ? 0.243 -13.5 1.351 1 95.44 53 LEU B N 1
ATOM 1438 C CA . LEU B 1 53 ? 0.038 -12.056 1.302 1 95.44 53 LEU B CA 1
ATOM 1439 C C . LEU B 1 53 ? -1.418 -11.704 1.588 1 95.44 53 LEU B C 1
ATOM 1441 O O . LEU B 1 53 ? -1.699 -10.72 2.276 1 95.44 53 LEU B O 1
ATOM 1445 N N . ARG B 1 54 ? -2.291 -12.482 1.124 1 95.4 54 ARG B N 1
ATOM 1446 C CA . ARG B 1 54 ? -3.712 -12.267 1.378 1 95.4 54 ARG B CA 1
ATOM 1447 C C . ARG B 1 54 ? -4.023 -12.361 2.868 1 95.4 54 ARG B C 1
ATOM 1449 O O . ARG B 1 54 ? -4.76 -11.534 3.407 1 95.4 54 ARG B O 1
ATOM 1456 N N . GLU B 1 55 ? -3.48 -13.32 3.436 1 95.65 55 GLU B N 1
ATOM 1457 C CA . GLU B 1 55 ? -3.691 -13.49 4.871 1 95.65 55 GLU B CA 1
ATOM 1458 C C . GLU B 1 55 ? -3.112 -12.317 5.657 1 95.65 55 GLU B C 1
ATOM 1460 O O . GLU B 1 55 ? -3.783 -11.751 6.521 1 95.65 55 GLU B O 1
ATOM 1465 N N . LEU B 1 56 ? -1.891 -12.018 5.33 1 95.38 56 LEU B N 1
ATOM 1466 C CA . LEU B 1 56 ? -1.22 -10.927 6.03 1 95.38 56 LEU B CA 1
ATOM 1467 C C . LEU B 1 56 ? -1.94 -9.604 5.79 1 95.38 56 LEU B C 1
ATOM 1469 O O . LEU B 1 56 ? -2.09 -8.798 6.712 1 95.38 56 LEU B O 1
ATOM 1473 N N . CYS B 1 57 ? -2.323 -9.371 4.523 1 96.73 57 CYS B N 1
ATOM 1474 C CA . CYS B 1 57 ? -3.047 -8.149 4.192 1 96.73 57 CYS B CA 1
ATOM 1475 C C . CYS B 1 57 ? -4.347 -8.054 4.981 1 96.73 57 CYS B C 1
ATOM 1477 O O . CYS B 1 57 ? -4.696 -6.985 5.485 1 96.73 57 CYS B O 1
ATOM 1479 N N . THR B 1 58 ? -5.073 -9.077 5.094 1 95.77 58 THR B N 1
ATOM 1480 C CA . THR B 1 58 ? -6.329 -9.124 5.833 1 95.77 58 THR B CA 1
ATOM 1481 C C . THR B 1 58 ? -6.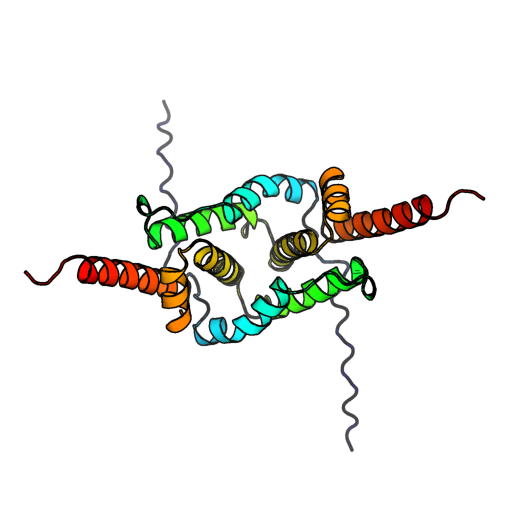101 -8.811 7.309 1 95.77 58 THR B C 1
ATOM 1483 O O . THR B 1 58 ? -6.918 -8.137 7.94 1 95.77 58 THR B O 1
ATOM 1486 N N . GLN B 1 59 ? -5.035 -9.312 7.843 1 94.36 59 GLN B N 1
ATOM 1487 C CA . GLN B 1 59 ? -4.701 -9.053 9.239 1 94.36 59 GLN B CA 1
ATOM 1488 C C . GLN B 1 59 ? -4.307 -7.594 9.45 1 94.36 59 GLN B C 1
ATOM 1490 O O . GLN B 1 59 ? -4.546 -7.029 10.519 1 94.36 59 GLN B O 1
ATOM 1495 N N . TRP B 1 60 ? -3.731 -7.016 8.423 1 94.61 60 TRP B N 1
ATOM 1496 C CA . TRP B 1 60 ? -3.301 -5.623 8.49 1 94.61 60 TRP B CA 1
ATOM 1497 C C . TRP B 1 60 ? -4.486 -4.679 8.315 1 94.61 60 TRP B C 1
ATOM 1499 O O . TRP B 1 60 ? -4.709 -3.792 9.143 1 94.61 60 TRP B O 1
ATOM 1509 N N . LEU B 1 61 ? -5.323 -4.885 7.305 1 94.33 61 LEU B N 1
ATOM 1510 C CA . LEU B 1 61 ? -6.38 -3.945 6.948 1 94.33 61 LEU B CA 1
ATOM 1511 C C . LEU B 1 61 ? -7.685 -4.301 7.652 1 94.33 61 LEU B C 1
ATOM 1513 O O . LEU B 1 61 ? -8.578 -3.46 7.774 1 94.33 61 LEU B O 1
ATOM 1517 N N . ARG B 1 62 ? -7.857 -5.461 8.1 1 93.26 62 ARG B N 1
ATOM 1518 C CA . ARG B 1 62 ? -9.001 -5.952 8.862 1 93.26 62 ARG B CA 1
ATOM 1519 C C . ARG B 1 62 ? -10.313 -5.476 8.248 1 93.26 62 ARG B C 1
ATOM 1521 O O . ARG B 1 62 ? -11.081 -4.759 8.893 1 93.26 62 ARG B O 1
ATOM 1528 N N . PRO B 1 63 ? -10.634 -6.016 7.093 1 92.97 63 PRO B N 1
ATOM 1529 C CA . PRO B 1 63 ? -11.867 -5.591 6.426 1 92.97 63 PRO B CA 1
ATOM 1530 C C . PRO B 1 63 ? -13.118 -5.901 7.245 1 92.97 63 PRO B C 1
ATOM 1532 O O . PRO B 1 63 ? -14.151 -5.249 7.071 1 92.97 63 PRO B O 1
ATOM 1535 N N . GLU B 1 64 ? -13.056 -6.829 8.124 1 92.69 64 GLU B N 1
ATOM 1536 C CA . GLU B 1 64 ? -14.2 -7.186 8.957 1 92.69 64 GLU B CA 1
ATOM 1537 C C . GLU B 1 64 ? -14.457 -6.127 10.026 1 92.69 64 GLU B C 1
ATOM 1539 O O . GLU B 1 64 ? -15.557 -6.047 10.575 1 92.69 64 GLU B O 1
ATOM 1544 N N . ARG B 1 65 ? -13.453 -5.346 10.336 1 91.62 65 ARG B N 1
ATOM 1545 C CA . ARG B 1 65 ? -13.553 -4.379 11.425 1 91.62 65 ARG B CA 1
ATOM 1546 C C . ARG B 1 65 ? -13.528 -2.95 10.892 1 91.62 65 ARG B C 1
ATOM 1548 O O . ARG B 1 65 ? -14.006 -2.026 11.554 1 91.62 65 ARG B O 1
ATOM 1555 N N . HIS B 1 66 ? -12.991 -2.864 9.701 1 92.28 66 HIS B N 1
ATOM 1556 C CA . HIS B 1 66 ? -12.788 -1.513 9.191 1 92.28 66 HIS B CA 1
ATOM 1557 C C . HIS B 1 66 ? -13.663 -1.248 7.97 1 92.28 66 HIS B C 1
ATOM 1559 O O . HIS B 1 66 ? -13.925 -2.158 7.18 1 92.28 66 HIS B O 1
ATOM 1565 N N . THR B 1 67 ? -14.07 0.025 7.904 1 92.17 67 THR B N 1
ATOM 1566 C CA . THR B 1 67 ? -14.803 0.455 6.718 1 92.17 67 THR B CA 1
ATOM 1567 C C . THR B 1 67 ? -13.85 0.701 5.552 1 92.17 67 THR B C 1
ATOM 1569 O O . THR B 1 67 ? -12.63 0.654 5.721 1 92.17 67 THR B O 1
ATOM 1572 N N . LYS B 1 68 ? -14.388 0.94 4.39 1 95.24 68 LYS B N 1
ATOM 1573 C CA . LYS B 1 68 ? -13.557 1.212 3.221 1 95.24 68 LYS B CA 1
ATOM 1574 C C . LYS B 1 68 ? -12.689 2.448 3.438 1 95.24 68 LYS B C 1
ATOM 1576 O O . LYS B 1 68 ? -11.507 2.453 3.087 1 95.24 68 LYS B O 1
ATOM 1581 N N . GLU B 1 69 ? -13.344 3.437 4.09 1 92.67 69 GLU B N 1
ATOM 1582 C CA . GLU B 1 69 ? -12.617 4.677 4.346 1 92.67 69 GLU B CA 1
ATOM 1583 C C . GLU B 1 69 ? -11.465 4.45 5.321 1 92.67 69 GLU B C 1
ATOM 1585 O O . GLU B 1 69 ? -10.39 5.032 5.167 1 92.67 69 GLU B O 1
ATOM 1590 N N . GLN B 1 70 ? -11.693 3.623 6.211 1 91.97 70 GLN B N 1
ATOM 1591 C CA . GLN B 1 70 ? -10.668 3.291 7.195 1 91.97 70 GLN B CA 1
ATOM 1592 C C . GLN B 1 70 ? -9.541 2.478 6.562 1 91.97 70 GLN B C 1
ATOM 1594 O O . GLN B 1 70 ? -8.371 2.656 6.907 1 91.97 70 GLN B O 1
ATOM 1599 N N . ILE B 1 71 ? -9.865 1.605 5.658 1 94.75 71 ILE B N 1
ATOM 1600 C CA . ILE B 1 71 ? -8.85 0.842 4.939 1 94.75 71 ILE B CA 1
ATOM 1601 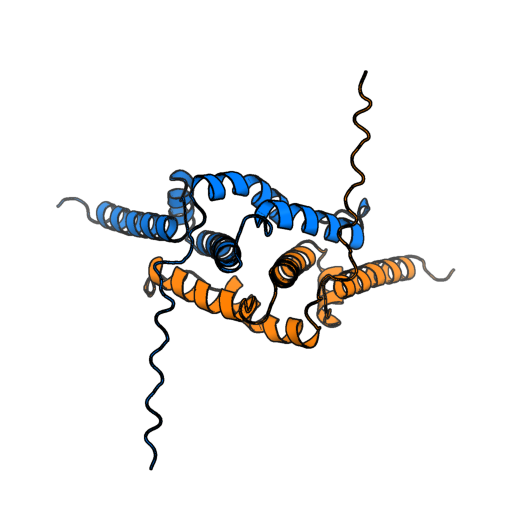C C . ILE B 1 71 ? -7.986 1.788 4.108 1 94.75 71 ILE B C 1
ATOM 1603 O O . ILE B 1 71 ? -6.759 1.667 4.096 1 94.75 71 ILE B O 1
ATOM 1607 N N . LEU B 1 72 ? -8.631 2.76 3.46 1 95.16 72 LEU B N 1
ATOM 1608 C CA . LEU B 1 72 ? -7.888 3.748 2.687 1 95.16 72 LEU B CA 1
ATOM 1609 C C . LEU B 1 72 ? -6.919 4.519 3.578 1 95.16 72 LEU B C 1
ATOM 1611 O O . LEU B 1 72 ? -5.77 4.754 3.196 1 95.16 72 LEU B O 1
ATOM 1615 N N . GLU B 1 73 ? -7.364 4.832 4.754 1 93.29 73 GLU B N 1
ATOM 1616 C CA . GLU B 1 73 ? -6.539 5.597 5.685 1 93.29 73 GLU B CA 1
ATOM 1617 C C . GLU B 1 73 ? -5.263 4.84 6.042 1 93.29 73 GLU B C 1
ATOM 1619 O O . GLU B 1 73 ? -4.195 5.441 6.175 1 93.29 73 GLU B O 1
ATOM 1624 N N . LEU B 1 74 ? -5.433 3.554 6.202 1 93.3 74 LEU B N 1
ATOM 1625 C CA . LEU B 1 74 ? -4.275 2.732 6.532 1 93.3 74 LEU B CA 1
ATOM 1626 C C . LEU B 1 74 ? -3.264 2.733 5.39 1 93.3 74 LEU B C 1
ATOM 1628 O O . LEU B 1 74 ? -2.062 2.887 5.619 1 93.3 74 LEU B O 1
ATOM 1632 N N . VAL B 1 75 ? -3.736 2.65 4.174 1 96.08 75 VAL B N 1
ATOM 1633 C CA . VAL B 1 75 ? -2.873 2.627 2.998 1 96.08 75 VAL B CA 1
ATOM 1634 C C . VAL B 1 75 ? -2.247 4.003 2.789 1 96.08 75 VAL B C 1
ATOM 1636 O O . VAL B 1 75 ? -1.058 4.111 2.48 1 96.08 75 VAL B O 1
ATOM 1639 N N . ILE B 1 76 ? -3.011 5.045 2.982 1 95.98 76 ILE B N 1
ATOM 1640 C CA . ILE B 1 76 ? -2.534 6.415 2.823 1 95.98 76 ILE B CA 1
ATOM 1641 C C . ILE B 1 76 ? -1.448 6.706 3.856 1 95.98 76 ILE B C 1
ATOM 1643 O O . ILE B 1 76 ? -0.397 7.259 3.523 1 95.98 76 ILE B O 1
ATOM 1647 N N . LEU B 1 77 ? -1.712 6.294 5.089 1 93.41 77 LEU B N 1
ATOM 1648 C CA . LEU B 1 77 ? -0.749 6.53 6.158 1 93.41 77 LEU B CA 1
ATOM 1649 C C . LEU B 1 77 ? 0.572 5.826 5.865 1 93.41 77 LEU B C 1
ATOM 1651 O O . LEU B 1 77 ? 1.644 6.399 6.072 1 93.41 77 LEU B O 1
ATOM 1655 N N . GLU B 1 78 ? 0.507 4.619 5.395 1 94.83 78 GLU B N 1
ATOM 1656 C CA . GLU B 1 78 ? 1.709 3.889 5.006 1 94.83 78 GLU B CA 1
ATOM 1657 C C . GLU B 1 78 ? 2.539 4.686 4.004 1 94.83 78 GLU B C 1
ATOM 1659 O O . GLU B 1 78 ? 3.752 4.831 4.17 1 94.83 78 GLU B O 1
ATOM 1664 N N . GLN B 1 79 ? 1.847 5.201 2.968 1 95.68 79 GLN B N 1
ATOM 1665 C CA . GLN B 1 79 ? 2.554 5.943 1.928 1 95.68 79 GLN B CA 1
ATOM 1666 C C . GLN B 1 79 ? 3.015 7.304 2.441 1 95.68 79 GLN B C 1
ATOM 1668 O O . GLN B 1 79 ? 4.078 7.793 2.051 1 95.68 79 GLN B O 1
ATOM 1673 N N . PHE B 1 80 ? 2.22 7.952 3.265 1 95.79 80 PHE B N 1
ATOM 1674 C CA . PHE B 1 80 ? 2.578 9.24 3.848 1 95.79 80 PHE B CA 1
ATOM 1675 C C . PHE B 1 80 ? 3.893 9.141 4.613 1 95.79 80 PHE B C 1
ATOM 1677 O O . PHE B 1 80 ? 4.78 9.98 4.443 1 95.79 80 PHE B O 1
ATOM 1684 N N . LEU B 1 81 ? 4.072 8.157 5.393 1 93.99 81 LEU B N 1
ATOM 1685 C CA . LEU B 1 81 ? 5.287 7.971 6.179 1 93.99 81 LEU B CA 1
ATOM 1686 C C . LEU B 1 81 ? 6.483 7.694 5.275 1 93.99 81 LEU B C 1
ATOM 1688 O O . LEU B 1 81 ? 7.598 8.138 5.559 1 93.99 81 LEU B O 1
ATOM 1692 N N . ALA B 1 82 ? 6.209 7.041 4.191 1 93.48 82 ALA B N 1
ATOM 1693 C CA . ALA B 1 82 ? 7.281 6.631 3.288 1 93.48 82 ALA B CA 1
ATOM 1694 C C . ALA B 1 82 ? 7.845 7.828 2.528 1 93.48 82 ALA B C 1
ATOM 1696 O O . ALA B 1 82 ? 9.009 7.82 2.12 1 93.48 82 ALA B O 1
ATOM 1697 N N . VAL B 1 83 ? 7.072 8.86 2.321 1 95.35 83 VAL B N 1
ATOM 1698 C CA . VAL B 1 83 ? 7.507 9.964 1.472 1 95.35 83 VAL B CA 1
ATOM 1699 C C . VAL B 1 83 ? 8.131 11.062 2.332 1 95.35 83 VAL B C 1
ATOM 1701 O O . VAL B 1 83 ? 8.744 11.995 1.808 1 95.35 83 VAL B O 1
ATOM 1704 N N . LEU B 1 84 ? 8.006 10.969 3.582 1 94.27 84 LEU B N 1
ATOM 1705 C CA . LEU B 1 84 ? 8.595 11.951 4.485 1 94.27 84 LEU B CA 1
ATOM 1706 C C . LEU B 1 84 ? 10.113 11.81 4.528 1 94.27 84 LEU B C 1
ATOM 1708 O O . LEU B 1 84 ? 10.637 10.694 4.505 1 94.27 84 LEU B O 1
ATOM 1712 N N . PRO B 1 85 ? 10.783 12.929 4.631 1 93.29 85 PRO B N 1
ATOM 1713 C CA . PRO B 1 85 ? 12.226 12.846 4.869 1 93.29 85 PRO B CA 1
ATOM 1714 C C . PRO B 1 85 ? 12.573 12.02 6.105 1 93.29 85 PRO B C 1
ATOM 1716 O O . PRO B 1 85 ? 11.806 11.994 7.071 1 93.29 85 PRO B O 1
ATOM 1719 N N . SER B 1 86 ? 13.744 11.488 6.178 1 93.07 86 SER B N 1
ATOM 1720 C CA . SER B 1 86 ? 14.147 10.492 7.165 1 93.07 86 SER B CA 1
ATOM 1721 C C . SER B 1 86 ? 13.997 11.028 8.585 1 93.07 86 SER B C 1
ATOM 1723 O O . SER B 1 86 ? 13.459 10.345 9.459 1 93.07 86 SER B O 1
ATOM 1725 N N . GLU B 1 87 ? 14.437 12.218 8.783 1 93.73 87 GLU B N 1
ATOM 1726 C CA . GLU B 1 87 ? 14.383 12.77 10.133 1 93.73 87 GLU B CA 1
ATOM 1727 C C . GLU B 1 87 ? 12.941 13.003 10.576 1 93.73 87 GLU B C 1
ATOM 1729 O O . GLU B 1 87 ? 12.586 12.724 11.723 1 93.73 87 GLU B O 1
ATOM 1734 N N . MET B 1 88 ? 12.186 13.514 9.672 1 93.75 88 MET B N 1
ATOM 1735 C CA . MET B 1 88 ? 10.774 13.746 9.959 1 93.75 88 MET B CA 1
ATOM 1736 C C . MET B 1 88 ? 10.04 12.429 10.185 1 93.75 88 MET B C 1
ATOM 1738 O O . MET B 1 88 ? 9.225 12.316 11.102 1 93.75 88 MET B O 1
ATOM 1742 N N . GLN B 1 89 ? 10.31 11.5 9.374 1 93.98 89 GLN B N 1
ATOM 1743 C CA . GLN B 1 89 ? 9.721 10.17 9.491 1 93.98 89 GLN B CA 1
ATOM 1744 C C . GLN B 1 89 ? 10.029 9.549 10.851 1 93.98 89 GLN B C 1
ATOM 1746 O O . GLN B 1 89 ? 9.136 9.014 11.511 1 93.98 89 GLN B O 1
ATOM 1751 N N . SER B 1 90 ? 11.276 9.586 11.257 1 93.43 90 SER B N 1
ATOM 1752 C CA . SER B 1 90 ? 11.693 9.06 12.553 1 93.43 90 SER B CA 1
ATOM 1753 C C . SER B 1 90 ? 10.969 9.766 13.695 1 93.43 90 SER B C 1
ATOM 1755 O O . SER B 1 90 ? 10.605 9.136 14.69 1 93.43 90 SER B O 1
ATOM 1757 N N . TRP B 1 91 ? 10.824 11.029 13.568 1 94.25 91 TRP B N 1
ATOM 1758 C CA . TRP B 1 91 ? 10.117 11.842 14.552 1 94.25 91 TRP B CA 1
ATOM 1759 C C . TRP B 1 91 ? 8.679 11.365 14.72 1 94.25 91 TRP B C 1
ATOM 1761 O O . TRP B 1 91 ? 8.214 11.161 15.844 1 94.25 91 TRP B O 1
ATOM 1771 N N . VAL B 1 92 ? 7.998 11.216 13.655 1 93.53 92 VAL B N 1
ATOM 1772 C CA . VAL B 1 92 ? 6.599 10.802 13.677 1 93.53 92 VAL B CA 1
ATOM 1773 C C . VAL B 1 92 ? 6.487 9.392 14.253 1 93.53 92 VAL B C 1
ATOM 1775 O O . VAL B 1 92 ? 5.613 9.12 15.079 1 93.53 92 VAL B O 1
ATOM 1778 N N . LYS B 1 93 ? 7.337 8.478 13.861 1 89.44 93 LYS B N 1
ATOM 1779 C CA . LYS B 1 93 ? 7.326 7.099 14.338 1 89.44 93 LYS B CA 1
ATOM 1780 C C . LYS B 1 93 ? 7.602 7.033 15.838 1 89.44 93 LYS B C 1
ATOM 1782 O O . LYS B 1 93 ? 6.966 6.26 16.558 1 89.44 93 LYS B O 1
ATOM 1787 N N . ALA B 1 94 ? 8.491 7.803 16.247 1 90.41 94 ALA B N 1
ATOM 1788 C CA . ALA B 1 94 ? 8.865 7.821 17.659 1 90.41 94 ALA B CA 1
ATOM 1789 C C . ALA B 1 94 ? 7.698 8.279 18.529 1 90.41 94 ALA B C 1
ATOM 1791 O O . ALA B 1 94 ? 7.585 7.875 19.689 1 90.41 94 ALA B O 1
ATOM 1792 N N . ARG B 1 95 ? 6.82 8.985 17.994 1 87.87 95 ARG B N 1
ATOM 1793 C CA . ARG B 1 95 ? 5.708 9.551 18.75 1 87.87 95 ARG B CA 1
ATOM 1794 C C . ARG B 1 95 ? 4.419 8.779 18.487 1 87.87 95 ARG B C 1
ATOM 1796 O O . ARG B 1 95 ? 3.346 9.177 18.948 1 87.87 95 ARG B O 1
ATOM 1803 N N . ALA B 1 96 ? 4.542 7.753 17.757 1 81.16 96 ALA B N 1
ATOM 1804 C CA . ALA B 1 96 ? 3.488 6.758 17.575 1 81.16 96 ALA B CA 1
ATOM 1805 C C . ALA B 1 96 ? 2.198 7.409 17.085 1 81.16 96 ALA B C 1
ATOM 1807 O O . ALA B 1 96 ? 1.15 7.281 17.723 1 81.16 96 ALA B O 1
ATOM 1808 N N . ALA B 1 97 ? 2.266 7.955 15.902 1 82.27 97 ALA B N 1
ATOM 1809 C CA . ALA B 1 97 ? 1.073 8.581 15.338 1 82.27 97 ALA B CA 1
ATOM 1810 C C . ALA B 1 97 ? -0.131 7.647 15.43 1 82.27 97 ALA B C 1
ATOM 1812 O O . ALA B 1 97 ? -0.039 6.468 15.08 1 82.27 97 ALA B O 1
ATOM 1813 N N . GLU B 1 98 ? -1.208 8.221 15.918 1 79.46 98 GLU B N 1
ATOM 1814 C CA . GLU B 1 98 ? -2.398 7.421 16.191 1 79.46 98 GLU B CA 1
ATOM 1815 C C . GLU B 1 98 ? -3.363 7.445 15.009 1 79.46 98 GLU B C 1
ATOM 1817 O O . GLU B 1 98 ? -4.388 6.76 15.023 1 79.46 98 GLU B O 1
ATOM 1822 N N . SER B 1 99 ? -3.2 8.223 14.062 1 83.87 99 SER B N 1
ATOM 1823 C CA . SER B 1 99 ? -4.042 8.396 12.883 1 83.87 99 SER B CA 1
ATOM 1824 C C . SER B 1 99 ? -3.319 9.187 11.798 1 83.87 99 SER B C 1
ATOM 1826 O O . SER B 1 99 ? -2.233 9.721 12.032 1 83.87 99 SER B O 1
ATOM 1828 N N . GLY B 1 100 ? -3.967 9.211 10.671 1 89.93 100 GLY B N 1
ATOM 1829 C CA . GLY B 1 100 ? -3.429 10.042 9.606 1 89.93 100 GLY B CA 1
ATOM 1830 C C . GLY B 1 100 ? -3.326 11.507 9.986 1 89.93 100 GLY B C 1
ATOM 1831 O O . GLY B 1 100 ? -2.306 12.15 9.731 1 89.93 100 GLY B O 1
ATOM 1832 N N . PHE B 1 101 ? -4.324 11.994 10.66 1 88.61 101 PHE B N 1
ATOM 1833 C CA . PHE B 1 101 ? -4.346 13.383 11.102 1 88.61 101 PHE B CA 1
ATOM 1834 C C . PHE B 1 101 ? -3.257 13.64 12.136 1 88.61 101 PHE B C 1
ATOM 1836 O O . PHE B 1 101 ? -2.554 14.651 12.067 1 88.61 101 PHE B O 1
ATOM 1843 N N . HIS B 1 102 ? -3.133 12.68 12.999 1 92 102 HIS B N 1
ATOM 1844 C CA . HIS B 1 102 ? -2.108 12.819 14.028 1 92 102 HIS B CA 1
ATOM 1845 C C . HIS B 1 102 ? -0.709 12.773 13.422 1 92 102 HIS B C 1
ATOM 1847 O O . HIS B 1 102 ? 0.162 13.559 13.801 1 92 102 HIS B O 1
ATOM 1853 N N . ALA B 1 103 ? -0.518 11.952 12.482 1 93.35 103 ALA B N 1
ATOM 1854 C CA . ALA B 1 103 ? 0.764 11.864 11.788 1 93.35 103 ALA B CA 1
ATOM 1855 C C . ALA B 1 103 ? 1.11 13.184 11.106 1 93.35 103 ALA B C 1
ATOM 1857 O O . ALA B 1 103 ? 2.255 13.638 11.162 1 93.35 103 ALA B O 1
ATOM 1858 N N . VAL B 1 104 ? 0.122 13.803 10.535 1 94.46 104 VAL B N 1
ATOM 1859 C CA . VAL B 1 104 ? 0.301 15.095 9.881 1 94.46 104 VAL B CA 1
ATOM 1860 C C . VAL B 1 104 ? 0.689 16.149 10.916 1 94.46 104 VAL B C 1
ATOM 1862 O O . VAL B 1 104 ? 1.621 16.927 10.7 1 94.46 104 VAL B O 1
ATOM 1865 N N . SER B 1 105 ? 0.015 16.12 12.002 1 95.01 105 SER B N 1
ATOM 1866 C CA . SER B 1 105 ? 0.281 17.084 13.065 1 95.01 105 SER B CA 1
ATOM 1867 C C . SER B 1 105 ? 1.7 16.936 13.603 1 95.01 105 SER B C 1
ATOM 1869 O O . SER B 1 105 ? 2.386 17.932 13.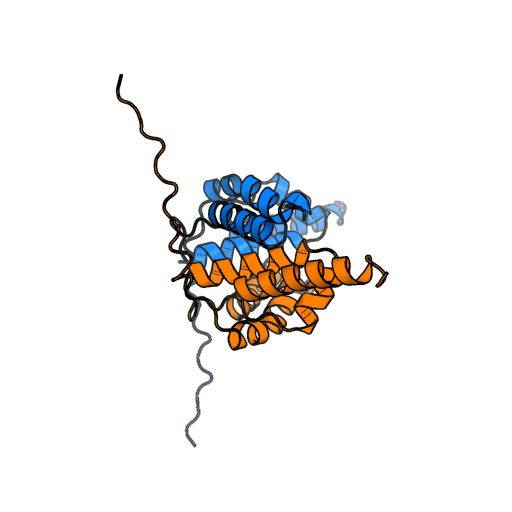841 1 95.01 105 SER B O 1
ATOM 1871 N N . LEU B 1 106 ? 2.088 15.729 13.759 1 94.77 106 LEU B N 1
ATOM 1872 C CA . LEU B 1 106 ? 3.435 15.468 14.253 1 94.77 106 LEU B CA 1
ATOM 1873 C C . LEU B 1 106 ? 4.483 15.933 13.247 1 94.77 106 LEU B C 1
ATOM 1875 O O . LEU B 1 106 ? 5.518 16.482 13.632 1 94.77 106 LEU B O 1
ATOM 1879 N N . ALA B 1 107 ? 4.207 15.689 11.986 1 95.27 107 ALA B N 1
ATOM 1880 C CA . ALA B 1 107 ? 5.124 16.139 10.941 1 95.27 107 ALA B CA 1
ATOM 1881 C C . ALA B 1 107 ? 5.225 17.662 10.92 1 95.27 107 ALA B C 1
ATOM 1883 O O . ALA B 1 107 ? 6.313 18.215 10.743 1 95.27 107 ALA B O 1
ATOM 1884 N N . GLU B 1 108 ? 4.152 18.326 11.089 1 94.68 108 GLU B N 1
ATOM 1885 C CA . GLU B 1 108 ? 4.148 19.785 11.137 1 94.68 108 GLU B CA 1
ATOM 1886 C C . GLU B 1 108 ? 4.893 20.298 12.366 1 94.68 108 GLU B C 1
ATOM 1888 O O . GLU B 1 108 ? 5.594 21.31 12.296 1 94.68 108 GLU B O 1
ATOM 1893 N N . ASP B 1 109 ? 4.701 19.601 13.461 1 94.68 109 ASP B N 1
ATOM 1894 C CA . ASP B 1 109 ? 5.448 19.944 14.667 1 94.68 109 ASP B CA 1
ATOM 1895 C C . ASP B 1 109 ? 6.953 19.847 14.428 1 94.68 109 ASP B C 1
ATOM 1897 O O . ASP B 1 109 ? 7.723 20.66 14.943 1 94.68 109 ASP B O 1
ATOM 1901 N N . PHE B 1 110 ? 7.306 18.844 13.759 1 93.64 110 PHE B N 1
ATOM 1902 C CA . PHE B 1 110 ? 8.712 18.674 13.41 1 93.64 110 PHE B CA 1
ATOM 1903 C C . PHE B 1 110 ? 9.239 19.898 12.672 1 93.64 110 PHE B C 1
ATOM 1905 O O . PHE B 1 110 ? 10.348 20.363 12.943 1 93.64 110 PHE B O 1
ATOM 1912 N N . LEU B 1 111 ? 8.469 20.41 11.694 1 91.2 111 LEU B N 1
ATOM 1913 C CA . LEU B 1 111 ? 8.873 21.566 10.901 1 91.2 111 LEU B CA 1
ATOM 1914 C C . LEU B 1 111 ? 9.025 22.802 11.781 1 91.2 111 LEU B C 1
ATOM 1916 O O . LEU B 1 111 ? 9.941 23.603 11.581 1 91.2 111 LEU B O 1
ATOM 1920 N N . VAL B 1 112 ? 8.172 22.894 12.746 1 91.11 112 VAL B N 1
ATOM 1921 C CA . VAL B 1 112 ? 8.229 24.02 13.673 1 91.11 112 VAL B CA 1
ATOM 1922 C C . VAL B 1 112 ? 9.494 23.926 14.523 1 91.11 112 VAL B C 1
ATOM 1924 O O . VAL B 1 112 ? 10.197 24.921 14.713 1 91.11 112 VAL B O 1
ATOM 1927 N N . GLU B 1 113 ? 9.78 22.707 14.926 1 90.55 113 GLU B N 1
ATOM 1928 C CA . GLU B 1 113 ? 10.961 22.49 15.756 1 90.55 113 GLU B CA 1
ATOM 1929 C C . GLU B 1 113 ? 12.243 22.732 14.966 1 90.55 113 GLU B C 1
ATOM 1931 O O . GLU B 1 113 ? 13.223 23.249 15.507 1 90.55 113 GLU B O 1
ATOM 1936 N N . GLN B 1 114 ? 12.309 22.363 13.792 1 86.69 114 GLN B N 1
ATOM 1937 C CA . GLN B 1 114 ? 13.478 22.542 12.937 1 86.69 114 GLN B CA 1
ATOM 1938 C C . GLN B 1 114 ? 13.735 24.02 12.659 1 86.69 114 GLN B C 1
ATOM 1940 O O . GLN B 1 114 ? 14.886 24.46 12.627 1 86.69 114 GLN B O 1
ATOM 1945 N N . ARG B 1 115 ? 12.678 24.778 12.452 1 85.17 115 ARG B N 1
ATOM 1946 C CA . ARG B 1 115 ? 12.815 26.21 12.204 1 85.17 115 ARG B CA 1
ATOM 1947 C C . ARG B 1 115 ? 13.338 26.933 13.441 1 85.17 115 ARG B C 1
ATOM 1949 O O . ARG B 1 115 ? 14.142 27.86 13.331 1 85.17 115 ARG B O 1
ATOM 1956 N N . GLN B 1 116 ? 12.856 26.437 14.539 1 84.77 116 GLN B N 1
ATOM 1957 C CA . GLN B 1 116 ? 13.29 27.05 15.79 1 84.77 116 GLN B CA 1
ATOM 1958 C C . GLN B 1 116 ? 14.746 26.707 16.095 1 84.77 116 GLN B C 1
ATOM 1960 O O . GLN B 1 116 ? 15.475 27.522 16.664 1 84.77 116 GLN B O 1
ATOM 1965 N N . ALA B 1 117 ? 15.158 25.507 15.727 1 82.34 117 ALA B N 1
ATOM 1966 C CA . ALA B 1 117 ? 16.535 25.076 15.955 1 82.34 117 ALA B CA 1
ATOM 1967 C C . ALA B 1 117 ? 17.5 25.809 15.027 1 82.34 117 ALA B C 1
ATOM 1969 O O . ALA B 1 117 ? 18.67 26.003 15.366 1 82.34 117 ALA B O 1
ATOM 1970 N N . GLU B 1 118 ? 17.168 25.986 13.801 1 75.17 118 GLU B N 1
ATOM 1971 C CA . GLU B 1 118 ? 18.004 26.721 12.857 1 75.17 118 GLU B CA 1
ATOM 1972 C C . GLU B 1 118 ? 18.089 28.199 13.23 1 75.17 118 GLU B C 1
ATOM 1974 O O . GLU B 1 118 ? 19.028 28.891 12.833 1 75.17 118 GLU B O 1
ATOM 1979 N N . LYS B 1 119 ? 17.08 28.95 13.87 1 70.37 119 LYS B N 1
ATOM 1980 C CA . LYS B 1 119 ? 17.183 30.339 14.311 1 70.37 119 LYS B CA 1
ATOM 1981 C C . LYS B 1 119 ? 17.882 30.435 15.664 1 70.37 119 LYS B C 1
ATOM 1983 O O . LYS B 1 119 ? 17.278 30.154 16.701 1 70.37 119 LYS B O 1
ATOM 1988 N N . PRO B 1 120 ? 19.175 30.474 15.758 1 57.3 120 PRO B N 1
ATOM 1989 C CA . PRO B 1 120 ? 19.827 30.735 17.043 1 57.3 120 PRO B CA 1
ATOM 1990 C C . PRO B 1 120 ? 19.22 31.925 17.782 1 57.3 120 PRO B C 1
ATOM 1992 O O . PRO B 1 120 ? 18.638 32.814 17.155 1 57.3 120 PRO B O 1
ATOM 1995 N N . GLU B 1 121 ? 18.627 31.664 19.141 1 52.63 121 GLU B N 1
ATOM 1996 C CA . GLU B 1 121 ? 18.341 32.813 19.995 1 52.63 121 GLU B CA 1
ATOM 1997 C C . GLU B 1 121 ? 19.294 33.969 19.704 1 52.63 121 GLU B C 1
ATOM 1999 O O . GLU B 1 121 ? 20.513 33.787 19.692 1 52.63 121 GLU B O 1
ATOM 2004 N N . ARG B 1 122 ? 18.943 34.855 18.822 1 42.88 122 ARG B N 1
ATOM 2005 C CA . ARG B 1 122 ? 19.7 36.08 19.061 1 42.88 122 ARG B CA 1
ATOM 2006 C C . ARG B 1 122 ? 19.642 36.481 20.531 1 42.88 122 ARG B C 1
ATOM 2008 O O . ARG B 1 122 ? 18.598 36.356 21.173 1 42.88 122 ARG B O 1
#

Radius of gyration: 21.46 Å; Cα contacts (8 Å, |Δi|>4): 228; chains: 2; bounding box: 46×70×53 Å

Nearest PDB structures (foldseek):
  3lhr-assembly1_A  TM=9.117E-01  e=1.775E-06  Homo sapiens
  4e6s-assembly1_A-2  TM=8.672E-01  e=5.154E-06  Mus musculus
  2fi2-assembly1_B  TM=8.071E-01  e=8.784E-06  Homo sapiens
  4bhx-assembly1_A  TM=9.295E-01  e=4.348E-05  Homo sapiens
  2fi2-assembly1_A  TM=7.711E-01  e=2.872E-05  Homo sapiens

Solvent-accessible surface area (backbone atoms only — not comparable to full-atom values): 13728 Å² total; per-residue (Å²): 132,83,75,77,69,77,75,71,76,74,72,69,66,76,78,70,55,61,65,56,54,30,74,51,48,63,64,22,44,67,34,43,48,51,47,71,64,51,69,69,45,80,88,52,37,53,60,45,48,48,51,51,38,49,53,31,43,44,64,36,50,30,65,92,81,34,52,64,70,30,37,48,45,56,56,40,41,56,53,50,52,68,34,39,56,68,69,50,32,52,54,28,58,73,66,54,46,34,35,60,67,46,35,31,50,43,40,48,48,46,54,54,51,50,54,54,65,72,49,66,84,124,133,82,76,76,68,79,74,71,76,75,72,69,67,75,78,69,54,60,65,58,54,31,72,52,48,63,66,23,42,68,35,43,48,51,46,71,64,51,67,67,45,78,88,52,36,50,60,44,47,46,52,50,38,47,52,31,44,44,63,36,50,30,66,91,81,36,53,64,69,31,39,50,46,55,55,40,40,56,51,50,51,66,35,40,55,68,70,50,31,52,53,30,59,75,65,56,48,34,37,62,67,46,34,31,52,43,40,47,48,46,54,53,50,51,54,53,66,70,50,68,85,123